Protein 5EIQ (pdb70)

Radius of gyration: 22.03 Å; Cα contacts (8 Å, |Δi|>4): 479; chains: 1; bounding box: 32×38×69 Å

Structure (mmCIF, N/CA/C/O backbone):
data_5EIQ
#
_entry.id   5EIQ
#
_cell.length_a   26.938
_cell.length_b   48.486
_cell.length_c   74.945
_cell.angle_alpha   90.000
_cell.angle_beta   91.820
_cell.angle_gamma   90.000
#
_symmetry.space_group_name_H-M   'P 1 21 1'
#
loop_
_entity.id
_entity.type
_entity.pdbx_description
1 polymer 'Osteoclast-associated immunoglobulin-like receptor'
2 water water
#
loop_
_atom_site.group_PDB
_atom_site.id
_atom_site.type_symbol
_atom_site.label_atom_id
_atom_site.label_alt_id
_atom_site.label_comp_id
_atom_site.label_asym_id
_atom_site.label_entity_id
_atom_site.label_seq_id
_atom_site.pdbx_PDB_ins_code
_atom_site.Cartn_x
_atom_site.Cartn_y
_atom_site.Cartn_z
_atom_site.occupancy
_atom_site.B_iso_or_equiv
_atom_site.auth_seq_id
_atom_site.auth_comp_id
_atom_site.auth_asym_id
_atom_site.auth_atom_id
_atom_site.pdbx_PDB_model_num
ATOM 1 N N . SER A 1 1 ? 25.328 9.577 16.115 1.00 40.05 3 SER A N 1
ATOM 2 C CA . SER A 1 1 ? 25.910 8.660 15.132 1.00 38.84 3 SER A CA 1
ATOM 3 C C . SER A 1 1 ? 25.027 8.515 13.874 1.00 37.54 3 SER A C 1
ATOM 4 O O . SER A 1 1 ? 23.839 8.204 13.975 1.00 35.42 3 SER A O 1
ATOM 7 N N . TYR A 1 2 ? 25.611 8.825 12.699 1.00 31.49 4 TYR A N 1
ATOM 8 C CA . TYR A 1 2 ? 24.938 8.814 11.403 1.00 28.07 4 TYR A CA 1
ATOM 9 C C . TYR A 1 2 ? 24.768 7.397 10.857 1.00 29.17 4 TYR A C 1
ATOM 10 O O . TYR A 1 2 ? 25.733 6.648 10.773 1.00 29.01 4 TYR A O 1
ATOM 19 N N . HIS A 1 3 ? 23.546 7.062 10.448 1.00 24.90 5 HIS A N 1
ATOM 20 C CA . HIS A 1 3 ? 23.174 5.746 9.921 1.00 23.17 5 HIS A CA 1
ATOM 21 C C . HIS A 1 3 ? 22.705 5.876 8.495 1.00 23.44 5 HIS A C 1
ATOM 22 O O . HIS A 1 3 ? 21.549 6.239 8.295 1.00 23.64 5 HIS A O 1
ATOM 29 N N . PRO A 1 4 ? 23.585 5.595 7.499 1.00 19.30 6 PRO A N 1
ATOM 30 C CA . PRO A 1 4 ? 23.214 5.839 6.093 1.00 19.32 6 PRO A CA 1
ATOM 31 C C . PRO A 1 4 ? 21.927 5.149 5.645 1.00 19.80 6 PRO A C 1
ATOM 32 O O . PRO A 1 4 ? 21.586 4.059 6.077 1.00 18.22 6 PRO A O 1
ATOM 36 N N . LYS A 1 5 ? 21.187 5.843 4.821 1.00 17.46 7 LYS A N 1
ATOM 37 C CA . LYS A 1 5 ? 19.883 5.395 4.354 1.00 15.12 7 LYS A CA 1
ATOM 38 C C . LYS A 1 5 ? 19.882 4.039 3.612 1.00 16.61 7 LYS A C 1
ATOM 39 O O . LYS A 1 5 ? 20.787 3.735 2.832 1.00 16.67 7 LYS A O 1
ATOM 45 N N . PRO A 1 6 ? 18.835 3.231 3.840 1.00 11.12 8 PRO A N 1
ATOM 46 C CA . PRO A 1 6 ? 18.672 2.015 3.021 1.00 10.35 8 PRO A CA 1
ATOM 47 C C . PRO A 1 6 ? 18.120 2.402 1.626 1.00 15.47 8 PRO A C 1
ATOM 48 O O . PRO A 1 6 ? 17.825 3.567 1.360 1.00 15.59 8 PRO A O 1
ATOM 52 N N . TRP A 1 7 ? 18.008 1.435 0.723 1.00 15.26 9 TRP A N 1
ATOM 53 C CA . TRP A 1 7 ? 17.403 1.620 -0.599 1.00 15.37 9 TRP A CA 1
ATOM 54 C C . TRP A 1 7 ? 16.120 0.785 -0.651 1.00 18.00 9 TRP A C 1
ATOM 55 O O . TRP A 1 7 ? 16.065 -0.334 -0.113 1.00 15.70 9 TRP A O 1
ATOM 66 N N . LEU A 1 8 ? 15.084 1.346 -1.272 1.00 15.28 10 LEU A N 1
ATOM 67 C CA . LEU A 1 8 ? 13.793 0.703 -1.408 1.00 15.16 10 LEU A CA 1
ATOM 68 C C . LEU A 1 8 ? 13.433 0.498 -2.878 1.00 15.35 10 LEU A C 1
ATOM 69 O O . LEU A 1 8 ? 13.468 1.428 -3.673 1.00 14.56 10 LEU A O 1
ATOM 74 N N . GLY A 1 9 ? 13.150 -0.739 -3.218 1.00 11.87 11 GLY A N 1
ATOM 75 C CA . GLY A 1 9 ? 12.757 -1.128 -4.569 1.00 12.64 11 GLY A CA 1
ATOM 76 C C . GLY A 1 9 ? 11.432 -1.857 -4.666 1.00 17.32 11 GLY A C 1
ATOM 77 O O . GLY A 1 9 ? 10.931 -2.385 -3.665 1.00 13.74 11 GLY A O 1
ATOM 78 N N . ALA A 1 10 ? 10.873 -1.895 -5.902 1.00 14.86 12 ALA A N 1
ATOM 79 C CA . ALA A 1 10 ? 9.604 -2.544 -6.228 1.00 13.63 12 ALA A CA 1
ATOM 80 C C . ALA A 1 10 ? 9.737 -3.578 -7.333 1.00 18.44 12 ALA A C 1
ATOM 81 O O . ALA A 1 10 ? 10.339 -3.313 -8.373 1.00 18.08 12 ALA A O 1
ATOM 83 N N . GLN A 1 11 ? 9.216 -4.767 -7.083 1.00 14.99 13 GLN A N 1
ATOM 84 C CA . GLN A 1 11 ? 9.135 -5.832 -8.091 1.00 16.31 13 GLN A CA 1
ATOM 85 C C . GLN A 1 11 ? 7.649 -6.154 -8.250 1.00 19.88 13 GLN A C 1
ATOM 86 O O . GLN A 1 11 ? 6.948 -6.242 -7.249 1.00 17.41 13 GLN A O 1
ATOM 92 N N . PRO A 1 12 ? 7.127 -6.286 -9.485 1.00 18.75 14 PRO A N 1
ATOM 93 C CA . PRO A 1 12 ? 7.852 -6.263 -10.771 1.00 19.20 14 PRO A CA 1
ATOM 94 C C . PRO A 1 12 ? 8.212 -4.865 -11.307 1.00 21.05 14 PRO A C 1
ATOM 95 O O . PRO A 1 12 ? 9.044 -4.780 -12.191 1.00 21.55 14 PRO A O 1
ATOM 99 N N . ALA A 1 13 ? 7.572 -3.793 -10.806 1.00 15.64 15 ALA A N 1
ATOM 100 C CA . ALA A 1 13 ? 7.777 -2.403 -11.255 1.00 14.62 15 ALA A CA 1
ATOM 101 C C . ALA A 1 13 ? 7.121 -1.475 -10.225 1.00 16.40 15 ALA A C 1
ATOM 102 O O . ALA A 1 13 ? 6.402 -1.972 -9.349 1.00 15.34 15 ALA A O 1
ATOM 104 N N . THR A 1 14 ? 7.366 -0.148 -10.339 1.00 14.24 16 THR A N 1
ATOM 105 C CA . THR A 1 14 ? 6.785 0.904 -9.469 1.00 15.66 16 THR A CA 1
ATOM 106 C C . THR A 1 14 ? 5.424 1.375 -9.995 1.00 20.58 16 THR A C 1
ATOM 107 O O . THR A 1 14 ? 4.772 2.192 -9.360 1.00 21.23 16 THR A O 1
ATOM 111 N N . VAL A 1 15 ? 5.052 0.928 -11.205 1.00 17.88 17 VAL A N 1
ATOM 112 C CA . VAL A 1 15 ? 3.796 1.243 -11.880 1.00 17.62 17 VAL A CA 1
ATOM 113 C C . VAL A 1 15 ? 3.197 -0.091 -12.281 1.00 20.28 17 VAL A C 1
ATOM 114 O O . VAL A 1 15 ? 3.803 -0.846 -13.056 1.00 18.72 17 VAL A O 1
ATOM 118 N N . VAL A 1 16 ? 2.051 -0.422 -11.682 1.00 16.32 18 VAL A N 1
ATOM 119 C CA . VAL A 1 16 ? 1.403 -1.716 -11.875 1.00 15.72 18 VAL A CA 1
ATOM 120 C C . VAL A 1 16 ? -0.123 -1.538 -11.931 1.00 21.76 18 VAL A C 1
ATOM 121 O O . VAL A 1 16 ? -0.660 -0.537 -11.455 1.00 20.51 18 VAL A O 1
ATOM 125 N N . THR A 1 17 ? -0.819 -2.532 -12.490 1.00 19.09 19 THR A N 1
ATOM 126 C CA . THR A 1 17 ? -2.279 -2.514 -12.515 1.00 18.83 19 THR A CA 1
ATOM 127 C C . THR A 1 17 ? -2.798 -3.095 -11.188 1.00 19.82 19 THR A C 1
ATOM 128 O O . THR A 1 17 ? -2.082 -3.879 -10.530 1.00 17.01 19 THR A O 1
ATOM 132 N N . PRO A 1 18 ? -4.050 -2.746 -10.780 1.00 17.79 20 PRO A N 1
ATOM 133 C CA . PRO A 1 18 ? -4.610 -3.368 -9.565 1.00 17.25 20 PRO A CA 1
ATOM 134 C C . PRO A 1 18 ? -4.669 -4.897 -9.680 1.00 21.59 20 PRO A C 1
ATOM 135 O O . PRO A 1 18 ? -4.977 -5.413 -10.749 1.00 21.62 20 PRO A O 1
ATOM 139 N N . GLY A 1 19 ? -4.338 -5.603 -8.600 1.00 18.11 21 GLY A N 1
ATOM 140 C CA . GLY A 1 19 ? -4.405 -7.062 -8.586 1.00 18.67 21 GLY A CA 1
ATOM 141 C C . GLY A 1 19 ? -3.083 -7.790 -8.687 1.00 22.23 21 GLY A C 1
ATOM 142 O O . GLY A 1 19 ? -3.019 -8.984 -8.421 1.00 22.52 21 GLY A O 1
ATOM 143 N N . VAL A 1 20 ? -2.017 -7.068 -9.035 1.00 17.05 22 VAL A N 1
ATOM 144 C CA . VAL A 1 20 ? -0.656 -7.569 -9.163 1.00 17.77 22 VAL A CA 1
ATOM 145 C C . VAL A 1 20 ? -0.037 -7.738 -7.747 1.00 19.19 22 VAL A C 1
ATOM 146 O O . VAL A 1 20 ? -0.225 -6.884 -6.885 1.00 17.85 22 VAL A O 1
ATOM 150 N N . ASN A 1 21 ? 0.716 -8.821 -7.526 1.00 15.40 23 ASN A N 1
ATOM 151 C CA . ASN A 1 21 ? 1.480 -8.969 -6.281 1.00 14.86 23 ASN A CA 1
ATOM 152 C C . ASN A 1 21 ? 2.761 -8.140 -6.399 1.00 17.56 23 ASN A C 1
ATOM 153 O O . ASN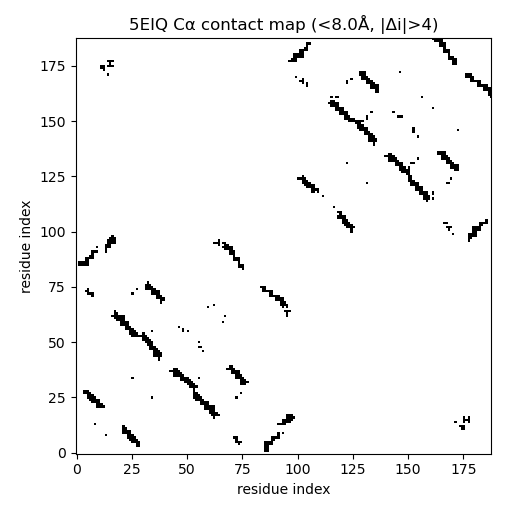 A 1 21 ? 3.514 -8.289 -7.362 1.00 17.79 23 ASN A O 1
ATOM 158 N N . VAL A 1 22 ? 2.962 -7.213 -5.459 1.00 14.66 24 VAL A N 1
ATOM 159 C CA . VAL A 1 22 ? 4.145 -6.373 -5.422 1.00 14.24 24 VAL A CA 1
ATOM 160 C C . VAL A 1 22 ? 5.065 -6.764 -4.277 1.00 18.91 24 VAL A C 1
ATOM 161 O O . VAL A 1 22 ? 4.626 -6.909 -3.149 1.00 20.28 24 VAL A O 1
ATOM 165 N N . THR A 1 23 ? 6.343 -6.917 -4.554 1.00 15.14 25 THR A N 1
ATOM 166 C CA . THR A 1 23 ? 7.303 -7.115 -3.472 1.00 14.85 25 THR A CA 1
ATOM 167 C C . THR A 1 23 ? 8.095 -5.847 -3.309 1.00 19.69 25 THR A C 1
ATOM 168 O O . THR A 1 23 ? 8.686 -5.373 -4.269 1.00 20.83 25 THR A O 1
ATOM 172 N N . LEU A 1 24 ? 8.091 -5.286 -2.098 1.00 15.46 26 LEU A N 1
ATOM 173 C CA . LEU A 1 24 ? 8.917 -4.139 -1.778 1.00 15.81 26 LEU A CA 1
ATOM 174 C C . LEU A 1 24 ? 10.162 -4.653 -1.054 1.00 18.64 26 LEU A C 1
ATOM 175 O O . LEU A 1 24 ? 10.057 -5.433 -0.097 1.00 16.52 26 LEU A O 1
ATOM 180 N N . ARG A 1 25 ? 11.335 -4.323 -1.596 1.00 14.50 27 ARG A N 1
ATOM 181 C CA . ARG A 1 25 ? 12.598 -4.739 -1.011 1.00 14.94 27 ARG A CA 1
ATOM 182 C C . ARG A 1 25 ? 13.313 -3.558 -0.404 1.00 18.38 27 ARG A C 1
ATOM 183 O O . ARG A 1 25 ? 13.571 -2.571 -1.101 1.00 18.40 27 ARG A O 1
ATOM 191 N N . CYS A 1 26 ? 13.652 -3.671 0.889 1.00 15.20 28 CYS A N 1
ATOM 192 C CA . CYS A 1 26 ? 14.438 -2.673 1.598 1.00 14.68 28 CYS A CA 1
ATOM 193 C C . CYS A 1 26 ? 15.834 -3.222 1.970 1.00 18.44 28 CYS A C 1
ATOM 194 O O . CYS A 1 26 ? 15.983 -4.159 2.764 1.00 17.20 28 CYS A O 1
ATOM 197 N N . ARG A 1 27 ? 16.841 -2.662 1.321 1.00 13.24 29 ARG A N 1
ATOM 198 C CA . ARG A 1 27 ? 18.219 -3.007 1.529 1.00 12.87 29 ARG A CA 1
ATOM 199 C C . ARG A 1 27 ? 18.969 -1.907 2.277 1.00 14.62 29 ARG A C 1
ATOM 200 O O . ARG A 1 27 ? 19.201 -0.823 1.732 1.00 10.69 29 ARG A O 1
ATOM 208 N N . ALA A 1 28 ? 19.401 -2.229 3.504 1.00 12.07 30 ALA A N 1
ATOM 209 C CA . ALA A 1 28 ? 20.257 -1.361 4.330 1.00 12.13 30 ALA A CA 1
ATOM 210 C C . ALA A 1 28 ? 21.743 -1.560 3.930 1.00 16.52 30 ALA A C 1
ATOM 211 O O . ALA A 1 28 ? 22.086 -2.642 3.419 1.00 15.33 30 ALA A O 1
ATOM 213 N N . PRO A 1 29 ? 22.625 -0.541 4.172 1.00 14.78 31 PRO A N 1
ATOM 214 C CA . PRO A 1 29 ? 24.057 -0.693 3.828 1.00 15.57 31 PRO A CA 1
ATOM 215 C C . PRO A 1 29 ? 24.836 -1.487 4.885 1.00 18.10 31 PRO A C 1
ATOM 216 O O . PRO A 1 29 ? 26.005 -1.760 4.687 1.00 17.02 31 PRO A O 1
ATOM 220 N N . GLN A 1 30 ? 24.176 -1.876 5.996 1.00 14.56 32 GLN A N 1
ATOM 221 C CA . GLN A 1 30 ? 24.767 -2.699 7.066 1.00 14.54 32 GLN A CA 1
ATOM 222 C C . GLN A 1 30 ? 23.629 -3.528 7.671 1.00 17.87 32 GLN A C 1
ATOM 223 O O . GLN A 1 30 ? 22.484 -3.086 7.571 1.00 16.82 32 GLN A O 1
ATOM 229 N N . PRO A 1 31 ? 23.880 -4.720 8.283 1.00 17.23 33 PRO A N 1
ATOM 230 C CA . PRO A 1 31 ? 22.752 -5.509 8.824 1.00 16.35 33 PRO A CA 1
ATOM 231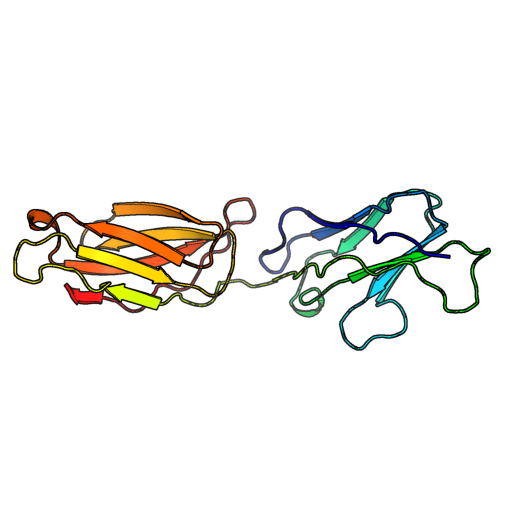 C C . PRO A 1 31 ? 22.017 -4.771 9.949 1.00 19.17 33 PRO A C 1
ATOM 232 O O . PRO A 1 31 ? 22.636 -4.011 10.685 1.00 18.46 33 PRO A O 1
ATOM 236 N N . ALA A 1 32 ? 20.720 -5.009 10.075 1.00 16.27 34 ALA A N 1
ATOM 237 C CA . ALA A 1 32 ? 19.887 -4.378 11.104 1.00 17.89 34 ALA A CA 1
ATOM 238 C C . ALA A 1 32 ? 18.840 -5.353 11.646 1.00 21.41 34 ALA A C 1
ATOM 239 O O . ALA A 1 32 ? 18.548 -6.378 11.031 1.00 21.14 34 ALA A O 1
ATOM 241 N N . TRP A 1 33 ? 18.244 -4.997 12.784 1.00 18.35 35 TRP A N 1
ATOM 242 C CA . TRP A 1 33 ? 17.207 -5.783 13.427 1.00 17.84 35 TRP A CA 1
ATOM 243 C C . TRP A 1 33 ? 15.799 -5.592 12.793 1.00 20.39 35 TRP A C 1
ATOM 244 O O . TRP A 1 33 ? 15.157 -6.561 12.382 1.00 18.19 35 TRP A O 1
ATOM 255 N N . ARG A 1 34 ? 15.312 -4.350 12.791 1.00 17.94 36 ARG A N 1
ATOM 256 C CA . ARG A 1 34 ? 13.988 -3.992 12.350 1.00 17.82 36 ARG A CA 1
ATOM 257 C C . ARG A 1 34 ? 13.998 -3.052 11.150 1.00 19.53 36 ARG A C 1
ATOM 258 O O . ARG A 1 34 ? 14.729 -2.078 11.132 1.00 17.89 36 ARG A O 1
ATOM 266 N N . PHE A 1 35 ? 13.145 -3.340 10.171 1.00 17.08 37 PHE A N 1
ATOM 267 C CA . PHE A 1 35 ? 12.927 -2.468 9.018 1.00 15.68 37 PHE A CA 1
ATOM 268 C C . PHE A 1 35 ? 11.465 -2.032 9.053 1.00 19.62 37 PHE A C 1
ATOM 269 O O . PHE A 1 35 ? 10.593 -2.823 9.400 1.00 18.97 37 PHE A O 1
ATOM 277 N N . GLY A 1 36 ? 11.222 -0.776 8.720 1.00 16.23 38 GLY A N 1
ATOM 278 C CA . GLY A 1 36 ? 9.880 -0.205 8.731 1.00 16.45 38 GLY A CA 1
ATOM 279 C C . GLY A 1 36 ? 9.548 0.562 7.469 1.00 17.06 38 GLY A C 1
ATOM 280 O O . GLY A 1 36 ? 10.395 1.294 6.940 1.00 15.50 38 GLY A O 1
ATOM 281 N N . LEU A 1 37 ? 8.336 0.353 6.949 1.00 14.79 39 LEU A N 1
ATOM 282 C CA . LEU A 1 37 ? 7.844 1.113 5.771 1.00 14.98 39 LEU A CA 1
ATOM 283 C C . LEU A 1 37 ? 7.011 2.214 6.301 1.00 17.76 39 LEU A C 1
ATOM 284 O O . LEU A 1 37 ? 6.257 1.977 7.234 1.00 19.26 39 LEU A O 1
ATOM 289 N N . PHE A 1 38 ? 7.195 3.439 5.786 1.00 14.05 40 PHE A N 1
ATOM 290 C CA . PHE A 1 38 ? 6.474 4.610 6.284 1.00 13.81 40 PHE A CA 1
ATOM 291 C C . PHE A 1 38 ? 5.811 5.354 5.119 1.00 18.24 40 PHE A C 1
ATOM 292 O O . PHE A 1 38 ? 6.433 5.535 4.072 1.00 17.08 40 PHE A O 1
ATOM 300 N N . LYS A 1 39 ? 4.546 5.785 5.300 1.00 16.46 41 LYS A N 1
ATOM 301 C CA . LYS A 1 39 ? 3.829 6.602 4.309 1.00 15.44 41 LYS A CA 1
ATOM 302 C C . LYS A 1 39 ? 3.967 8.078 4.787 1.00 18.98 41 LYS A C 1
ATOM 303 O O . LYS A 1 39 ? 4.350 8.289 5.943 1.00 18.66 41 LYS A O 1
ATOM 309 N N . PRO A 1 40 ? 3.708 9.104 3.944 1.00 16.80 42 PRO A N 1
ATOM 310 C CA . PRO A 1 40 ? 3.843 10.491 4.414 1.00 17.52 42 PRO A CA 1
ATOM 311 C C . PRO A 1 40 ? 2.925 10.827 5.595 1.00 19.61 42 PRO A C 1
ATOM 312 O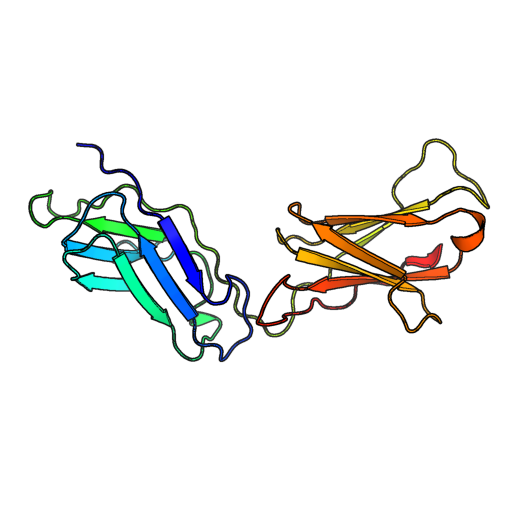 O . PRO A 1 40 ? 1.795 10.339 5.658 1.00 18.70 42 PRO A O 1
ATOM 316 N N . GLY A 1 41 ? 3.456 11.596 6.545 1.00 15.76 43 GLY A N 1
ATOM 317 C CA . GLY A 1 41 ? 2.764 12.039 7.751 1.00 16.19 43 GLY A CA 1
ATOM 318 C C . GLY A 1 41 ? 2.544 10.977 8.808 1.00 22.67 43 GLY A C 1
ATOM 319 O O . GLY A 1 41 ? 1.804 11.208 9.768 1.00 23.51 43 GLY A O 1
ATOM 320 N N . GLU A 1 42 ? 3.152 9.800 8.641 1.00 21.33 44 GLU A N 1
ATOM 321 C CA . GLU A 1 42 ? 2.990 8.673 9.557 1.00 23.32 44 GLU A CA 1
ATOM 322 C C . GLU A 1 42 ? 4.269 8.476 10.391 1.00 28.29 44 GLU A C 1
ATOM 323 O O . GLU A 1 42 ? 5.315 8.133 9.839 1.00 27.91 44 GLU A O 1
ATOM 329 N N . ILE A 1 43 ? 4.176 8.695 11.720 1.00 26.12 45 ILE A N 1
ATOM 330 C CA . ILE A 1 43 ? 5.287 8.544 12.682 1.00 26.61 45 ILE A CA 1
ATOM 331 C C . ILE A 1 43 ? 5.613 7.054 12.940 1.00 26.96 45 ILE A C 1
ATOM 332 O O . ILE A 1 43 ? 6.782 6.665 12.947 1.00 25.79 45 ILE A O 1
ATOM 337 N N . ALA A 1 44 ? 4.600 6.233 13.200 1.00 22.55 46 ALA A N 1
ATOM 338 C CA . ALA A 1 44 ? 4.870 4.807 13.403 1.00 20.84 46 ALA A CA 1
ATOM 339 C C . ALA A 1 44 ? 4.919 4.125 12.018 1.00 23.54 46 ALA A C 1
ATOM 340 O O . ALA A 1 44 ? 4.229 4.604 11.112 1.00 23.27 46 ALA A O 1
ATOM 342 N N . PRO A 1 45 ? 5.689 3.019 11.818 1.00 20.05 47 PRO A N 1
ATOM 343 C CA . PRO A 1 45 ? 5.675 2.364 10.497 1.00 18.69 47 PRO A CA 1
ATOM 344 C C . PRO A 1 45 ? 4.329 1.729 10.122 1.00 19.86 47 PRO A C 1
ATOM 345 O O . PRO A 1 45 ? 3.624 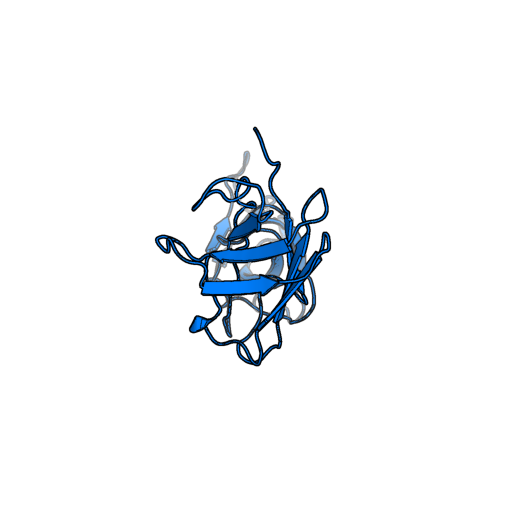1.201 10.976 1.00 19.99 47 PRO A O 1
ATOM 349 N N . LEU A 1 46 ? 3.970 1.805 8.842 1.00 15.42 48 LEU A N 1
ATOM 350 C CA . LEU A 1 46 ? 2.765 1.169 8.316 1.00 16.29 48 LEU A CA 1
ATOM 351 C C . LEU A 1 46 ? 2.924 -0.367 8.435 1.00 19.84 48 LEU A C 1
ATOM 352 O O . LEU A 1 46 ? 2.016 -1.064 8.900 1.00 19.78 48 LEU A O 1
ATOM 357 N N . LEU A 1 47 ? 4.098 -0.866 8.034 1.00 15.96 49 LEU A N 1
ATOM 358 C CA . LEU A 1 47 ? 4.481 -2.272 8.104 1.00 16.28 49 LEU A CA 1
ATOM 359 C C . LEU 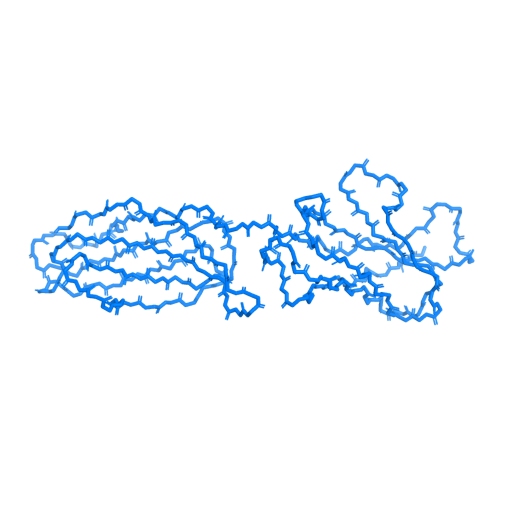A 1 47 ? 5.922 -2.339 8.612 1.00 22.52 49 LEU A C 1
ATOM 360 O O . LEU A 1 47 ? 6.730 -1.434 8.358 1.00 23.05 49 LEU A O 1
ATOM 365 N N . PHE A 1 48 ? 6.250 -3.411 9.323 1.00 18.18 50 PHE A N 1
ATOM 366 C CA . PHE A 1 48 ? 7.594 -3.615 9.818 1.00 18.05 50 PHE A CA 1
ATOM 367 C C . PHE A 1 48 ? 7.993 -5.095 9.797 1.00 24.08 50 PHE A C 1
ATOM 368 O O . PHE A 1 48 ? 7.129 -5.971 9.798 1.00 24.96 50 PHE A O 1
ATOM 376 N N . ARG A 1 49 ? 9.308 -5.354 9.760 1.00 20.00 51 ARG A N 1
ATOM 377 C CA . ARG A 1 49 ? 9.884 -6.692 9.772 1.00 19.77 51 ARG A CA 1
ATOM 378 C C . ARG A 1 49 ? 11.150 -6.759 10.627 1.00 22.13 51 ARG A C 1
ATOM 379 O O . ARG A 1 49 ? 12.049 -5.934 10.479 1.00 20.83 51 ARG A O 1
ATOM 387 N N . ASP A 1 50 ? 11.218 -7.784 11.481 1.00 18.04 52 ASP A N 1
ATOM 388 C CA . ASP A 1 50 ? 12.349 -8.101 12.356 1.00 17.19 52 ASP A CA 1
ATOM 389 C C . ASP A 1 50 ? 13.110 -9.205 11.639 1.00 20.05 52 ASP A C 1
ATOM 390 O O . ASP A 1 50 ? 12.640 -10.344 11.582 1.00 19.13 52 ASP A O 1
ATOM 395 N N . VAL A 1 51 ? 14.224 -8.829 10.969 1.00 16.29 53 VAL A N 1
ATOM 396 C CA . VAL A 1 51 ? 14.938 -9.767 10.081 1.00 17.18 53 VAL A CA 1
ATOM 397 C C . VAL A 1 51 ? 16.399 -10.120 10.439 1.00 22.32 53 VAL A C 1
ATOM 398 O O . VAL A 1 51 ? 16.863 -11.153 9.950 1.00 24.10 53 VAL A O 1
ATOM 402 N N . SER A 1 52 ? 17.142 -9.276 11.207 1.00 18.32 54 SER A N 1
ATOM 403 C CA . SER A 1 52 ? 18.575 -9.517 11.514 1.00 19.20 54 SER A CA 1
ATOM 404 C C . SER A 1 52 ? 19.378 -9.760 10.213 1.00 21.55 54 SER A C 1
ATOM 405 O O . SER A 1 52 ? 20.044 -10.776 10.028 1.00 22.69 54 SER A O 1
ATOM 408 N N . SER A 1 53 ? 19.251 -8.825 9.280 1.00 15.68 55 SER A N 1
ATOM 409 C CA . SER A 1 53 ? 19.799 -8.954 7.923 1.00 14.74 55 SER A CA 1
ATOM 410 C C . SER A 1 53 ? 19.952 -7.546 7.333 1.00 16.22 55 SER A C 1
ATOM 411 O O . SER A 1 53 ? 19.554 -6.577 7.980 1.00 13.19 55 SER A O 1
ATOM 414 N N . GLU A 1 54 ? 20.486 -7.425 6.104 1.00 14.12 56 GLU A N 1
ATOM 415 C CA . GLU A 1 54 ? 20.538 -6.132 5.411 1.00 13.79 56 GLU A CA 1
ATOM 416 C C . GLU A 1 54 ? 19.240 -5.998 4.560 1.00 17.29 56 GLU A C 1
ATOM 417 O O . GLU A 1 54 ? 18.940 -4.925 4.002 1.00 13.14 56 GLU A O 1
ATOM 423 N N . LEU A 1 55 ? 18.521 -7.112 4.410 1.00 15.31 57 LEU A N 1
ATOM 424 C CA . LEU A 1 55 ? 17.351 -7.139 3.544 1.00 15.03 57 LEU A CA 1
ATOM 425 C C . LEU A 1 55 ? 16.055 -7.423 4.268 1.00 17.15 57 LEU A C 1
ATOM 426 O O . LEU A 1 55 ? 16.004 -8.324 5.104 1.00 17.23 57 LEU A O 1
ATOM 431 N N . ALA A 1 56 ? 15.006 -6.623 3.974 1.00 13.09 58 ALA A N 1
ATOM 432 C CA . ALA A 1 56 ? 13.645 -6.863 4.461 1.00 12.23 58 ALA A CA 1
ATOM 433 C C . ALA A 1 56 ? 12.711 -6.798 3.273 1.00 15.67 58 ALA A C 1
ATOM 434 O O . ALA A 1 56 ? 12.847 -5.915 2.403 1.00 16.13 58 ALA A O 1
ATOM 436 N N . GLU A 1 57 ? 11.823 -7.786 3.173 1.00 13.73 59 GLU A N 1
ATOM 437 C CA . GLU A 1 57 ? 10.886 -7.861 2.048 1.00 12.92 59 GLU A CA 1
ATOM 438 C C . GLU A 1 57 ? 9.463 -7.681 2.502 1.00 16.84 59 GLU A C 1
ATOM 439 O O . GLU A 1 57 ? 9.021 -8.350 3.411 1.00 15.25 59 GLU A O 1
ATOM 445 N N . PHE A 1 58 ? 8.730 -6.813 1.832 1.00 14.67 60 PHE A N 1
ATOM 446 C CA . PHE A 1 58 ? 7.342 -6.515 2.186 1.00 13.56 60 PHE A CA 1
ATOM 447 C C . PHE A 1 58 ? 6.470 -6.970 1.024 1.00 18.45 60 PHE A C 1
ATOM 448 O O . PHE A 1 58 ? 6.596 -6.459 -0.087 1.00 17.37 60 PHE A O 1
ATOM 456 N N . PHE A 1 59 ? 5.690 -8.034 1.242 1.00 17.89 61 PHE A N 1
ATOM 457 C CA . PHE A 1 59 ? 4.853 -8.597 0.184 1.00 18.98 61 PHE A CA 1
ATOM 458 C C . PHE A 1 59 ? 3.488 -7.940 0.200 1.00 19.81 61 PHE A C 1
ATOM 459 O O . PHE A 1 59 ? 2.761 -8.086 1.176 1.00 18.86 61 PHE A O 1
ATOM 467 N N . LEU A 1 60 ? 3.176 -7.148 -0.852 1.00 15.63 62 LEU A N 1
ATOM 468 C CA . LEU A 1 60 ? 1.914 -6.415 -1.037 1.00 15.05 62 LEU A CA 1
ATOM 469 C C . LEU A 1 60 ? 1.085 -7.197 -2.041 1.00 20.29 62 LEU A C 1
ATOM 470 O O . LEU A 1 60 ? 1.340 -7.133 -3.250 1.00 21.98 62 LEU A O 1
ATOM 475 N N . GLU A 1 61 ? 0.164 -8.024 -1.527 1.00 15.45 63 GLU A N 1
ATOM 476 C CA . GLU A 1 61 ? -0.654 -8.927 -2.327 1.00 15.76 63 GLU A CA 1
ATOM 477 C C . GLU A 1 61 ? -1.790 -8.217 -3.057 1.00 17.07 63 GLU A C 1
ATOM 478 O O . GLU A 1 61 ? -2.368 -7.277 -2.512 1.00 16.29 63 GLU A O 1
ATOM 484 N N . GLU A 1 62 ? -2.120 -8.675 -4.280 1.00 13.81 64 GLU A N 1
ATOM 485 C CA . GLU A 1 62 ? -3.280 -8.218 -5.087 1.00 13.82 64 GLU A CA 1
ATOM 486 C C . GLU A 1 62 ? -3.548 -6.729 -4.823 1.00 15.60 64 GLU A C 1
ATOM 487 O O . GLU A 1 62 ? -4.591 -6.370 -4.270 1.00 14.31 64 GLU A O 1
ATOM 493 N N . VAL A 1 63 ? -2.573 -5.876 -5.176 1.00 13.28 65 VAL A N 1
ATOM 494 C CA . VAL A 1 63 ? -2.559 -4.446 -4.842 1.00 12.80 65 VAL A CA 1
ATOM 495 C C . VAL A 1 63 ? -3.796 -3.696 -5.316 1.00 17.57 65 VAL A C 1
ATOM 496 O O . VAL A 1 63 ? -4.359 -4.000 -6.373 1.00 15.93 65 VAL A O 1
ATOM 500 N N . THR A 1 64 ? -4.211 -2.719 -4.485 1.00 13.37 66 THR A N 1
ATOM 501 C CA . THR A 1 64 ? -5.290 -1.784 -4.753 1.00 14.63 66 THR A CA 1
ATOM 502 C C . THR A 1 64 ? -4.683 -0.375 -4.615 1.00 18.63 66 THR A C 1
ATOM 503 O O . THR A 1 64 ? -3.577 -0.244 -4.067 1.00 18.56 66 THR A O 1
ATOM 507 N N . PRO A 1 65 ? -5.411 0.717 -4.934 1.00 16.55 67 PRO A N 1
ATOM 508 C CA . PRO A 1 65 ? -4.839 2.051 -4.667 1.00 15.89 67 PRO A CA 1
ATOM 509 C C . PRO A 1 65 ? -4.490 2.291 -3.180 1.00 20.43 67 PRO A C 1
ATOM 510 O O . PRO A 1 65 ? -3.674 3.166 -2.923 1.00 18.44 67 PRO A O 1
ATOM 514 N N . ALA A 1 66 ? -5.011 1.463 -2.206 1.00 19.58 68 ALA A N 1
ATOM 515 C CA . ALA A 1 66 ? -4.634 1.570 -0.770 1.00 19.32 68 ALA A CA 1
ATOM 516 C C . ALA A 1 66 ? -3.140 1.323 -0.566 1.00 24.02 68 ALA A C 1
ATOM 517 O O . ALA A 1 66 ? -2.556 1.890 0.361 1.00 25.66 68 ALA A O 1
ATOM 519 N N . GLN A 1 67 ? -2.534 0.479 -1.434 1.00 19.63 69 GLN A N 1
ATOM 520 C CA . GLN A 1 67 ? -1.109 0.117 -1.469 1.00 18.71 69 GLN A CA 1
ATOM 521 C C . GLN A 1 67 ? -0.277 1.108 -2.278 1.00 23.73 69 GLN A C 1
ATOM 522 O O . GLN A 1 67 ? 0.938 0.993 -2.297 1.00 24.57 69 GLN A O 1
ATOM 528 N N . GLY A 1 68 ? -0.923 2.021 -2.988 1.00 21.09 70 GLY A N 1
ATOM 529 C CA . GLY A 1 68 ? -0.213 3.035 -3.765 1.00 20.70 70 GLY A CA 1
ATOM 530 C C . GLY A 1 68 ? 0.262 4.198 -2.903 1.00 23.84 70 GLY A C 1
ATOM 531 O O . GLY A 1 68 ? -0.098 4.309 -1.726 1.00 23.91 70 GLY A O 1
ATOM 532 N N . GLY A 1 69 ? 1.039 5.088 -3.506 1.00 19.48 71 GLY A N 1
ATOM 533 C CA . GLY A 1 69 ? 1.527 6.280 -2.825 1.00 19.89 71 GLY A CA 1
ATOM 534 C C . GLY A 1 69 ? 3.011 6.276 -2.552 1.00 22.79 71 GLY A C 1
ATOM 535 O O . GLY A 1 69 ? 3.773 5.476 -3.121 1.00 21.45 71 GLY A O 1
ATOM 536 N N . SER A 1 70 ? 3.417 7.178 -1.664 1.00 19.19 72 SER A N 1
ATOM 537 C CA . SER A 1 70 ? 4.822 7.404 -1.324 1.00 18.95 72 SER A CA 1
ATOM 538 C C . SER A 1 70 ? 5.319 6.545 -0.181 1.00 21.08 72 SER A C 1
ATOM 539 O O . SER A 1 70 ? 4.773 6.559 0.915 1.00 21.38 72 SER A O 1
ATOM 542 N N . TYR A 1 71 ? 6.380 5.808 -0.436 1.00 16.39 73 TYR A N 1
ATOM 543 C CA . TYR A 1 71 ? 6.975 4.948 0.585 1.00 14.88 73 TYR A CA 1
ATOM 544 C C . TYR A 1 71 ? 8.382 5.354 0.882 1.00 17.54 73 TYR A C 1
ATOM 545 O O . TYR A 1 71 ? 9.139 5.695 -0.033 1.00 15.53 73 TYR A O 1
ATOM 554 N N . ARG A 1 72 ? 8.758 5.234 2.161 1.00 15.20 74 ARG A N 1
ATOM 555 C CA . ARG A 1 72 ? 10.131 5.413 2.632 1.00 13.94 74 ARG A CA 1
ATOM 556 C C . ARG A 1 72 ? 10.429 4.237 3.558 1.00 18.15 74 ARG A C 1
ATOM 557 O O . ARG A 1 72 ? 9.546 3.771 4.287 1.00 16.18 74 ARG A O 1
ATOM 565 N N . CYS A 1 73 ? 11.656 3.716 3.483 1.00 15.75 75 CYS A N 1
ATOM 566 C CA . CYS A 1 73 ? 12.055 2.666 4.396 1.00 16.92 75 CYS A CA 1
ATOM 567 C C . CYS A 1 73 ? 13.116 3.178 5.360 1.00 17.03 75 CYS A C 1
ATOM 568 O O . CYS A 1 73 ? 13.985 3.954 4.974 1.00 14.58 75 CYS A O 1
ATOM 571 N N . CYS A 1 74 ? 13.073 2.696 6.602 1.00 15.36 76 CYS A N 1
ATOM 572 C CA . CYS A 1 74 ? 14.079 2.978 7.627 1.00 17.31 76 CYS A CA 1
ATOM 573 C C . CYS A 1 74 ? 14.416 1.651 8.310 1.00 18.83 76 CYS A C 1
ATOM 574 O O . CYS A 1 74 ? 13.561 0.763 8.412 1.00 14.58 76 CYS A O 1
ATOM 577 N N . TYR A 1 75 ? 15.661 1.529 8.792 1.00 16.53 77 TYR A N 1
ATOM 578 C CA . TYR A 1 75 ? 16.075 0.361 9.570 1.00 16.31 77 TYR A CA 1
ATOM 579 C C . TYR A 1 75 ? 16.529 0.849 10.944 1.00 19.88 77 TYR A C 1
ATOM 580 O O . TYR A 1 75 ? 16.787 2.033 11.119 1.00 18.43 77 TYR A O 1
ATOM 589 N N . ARG A 1 76 ? 16.534 -0.049 11.936 1.00 19.25 78 ARG A N 1
ATOM 590 C CA . ARG A 1 76 ? 17.014 0.286 13.251 1.00 21.31 78 ARG A CA 1
ATOM 591 C C . ARG A 1 76 ? 17.651 -0.910 13.940 1.00 24.06 78 ARG A C 1
ATOM 592 O O . ARG A 1 76 ? 17.391 -2.078 13.601 1.00 18.72 78 ARG A O 1
ATOM 600 N N . ARG A 1 77 ? 18.568 -0.582 14.860 1.00 23.78 79 ARG A N 1
ATOM 601 C CA . ARG A 1 77 ? 19.248 -1.561 15.695 1.00 25.64 79 ARG A CA 1
ATOM 602 C C . ARG A 1 77 ? 18.707 -1.367 17.119 1.00 30.38 79 ARG A C 1
ATOM 603 O O . ARG A 1 77 ? 18.375 -0.229 17.472 1.00 27.88 79 ARG A O 1
ATOM 611 N N . PRO A 1 78 ? 18.500 -2.445 17.922 1.00 29.51 80 PRO A N 1
ATOM 612 C CA . PRO A 1 78 ? 17.905 -2.246 19.255 1.00 33.27 80 PRO A CA 1
ATOM 613 C C . PRO A 1 78 ? 18.769 -1.451 20.250 1.00 42.22 80 PRO A C 1
ATOM 614 O O . PRO A 1 78 ? 18.204 -0.869 21.184 1.00 44.16 80 PRO A O 1
ATOM 618 N N . ASP A 1 79 ? 20.114 -1.398 20.043 1.00 40.10 81 ASP A N 1
ATOM 619 C CA . ASP A 1 79 ? 21.043 -0.634 20.897 1.00 42.92 81 ASP A CA 1
ATOM 620 C C . ASP A 1 79 ? 20.904 0.903 20.736 1.00 45.30 81 ASP A C 1
ATOM 621 O O . ASP A 1 79 ? 21.282 1.637 21.655 1.00 45.71 81 ASP A O 1
ATOM 626 N N . TRP A 1 80 ? 20.347 1.394 19.592 1.00 39.03 82 TRP A N 1
ATOM 627 C CA . TRP A 1 80 ? 20.156 2.844 19.374 1.00 38.53 82 TRP A CA 1
ATOM 628 C C . TRP A 1 80 ? 19.064 3.384 20.347 1.00 47.81 82 TRP A C 1
ATOM 629 O O . TRP A 1 80 ? 18.408 2.588 21.027 1.00 50.01 82 TRP A O 1
ATOM 640 N N . GLY A 1 81 ? 18.881 4.706 20.397 1.00 46.31 83 GLY A N 1
ATOM 641 C CA . GLY A 1 81 ? 17.897 5.364 21.264 1.00 48.96 83 GLY A CA 1
ATOM 642 C C . GLY A 1 81 ? 16.445 4.935 21.094 1.00 53.28 83 GLY A C 1
ATOM 643 O O . GLY A 1 81 ? 16.139 4.188 20.160 1.00 50.63 83 GLY A O 1
ATOM 644 N N . PRO A 1 82 ? 15.505 5.415 21.958 1.00 52.73 84 PRO A N 1
ATOM 645 C CA . PRO A 1 82 ? 14.094 4.967 21.862 1.00 52.79 84 PRO A CA 1
ATOM 646 C C . PRO A 1 82 ? 13.417 5.089 20.481 1.00 54.34 84 PRO A C 1
ATOM 647 O O . PRO A 1 82 ? 13.001 4.063 19.932 1.00 54.35 84 PRO A O 1
ATOM 651 N N . GLY A 1 83 ? 13.306 6.296 19.930 1.00 48.46 85 GLY A N 1
ATOM 652 C CA . GLY A 1 83 ? 12.675 6.477 18.619 1.00 44.59 85 GLY A CA 1
ATOM 653 C C . GLY A 1 83 ? 13.657 6.719 17.489 1.00 41.97 85 GLY A C 1
ATOM 654 O O . GLY A 1 83 ? 13.303 7.357 16.490 1.00 38.94 85 GLY A O 1
ATOM 655 N N . VAL A 1 84 ? 14.903 6.202 17.633 1.00 35.63 86 VAL A N 1
ATOM 656 C CA . VAL A 1 84 ? 15.953 6.407 16.636 1.00 32.20 86 VAL A CA 1
ATOM 657 C C . VAL A 1 84 ? 15.869 5.382 15.474 1.00 32.31 86 VAL A C 1
ATOM 658 O O . VAL A 1 84 ? 15.930 4.159 15.670 1.00 31.53 86 VAL A O 1
ATOM 662 N N . TRP A 1 85 ? 15.717 5.925 14.265 1.00 26.23 87 TRP A N 1
ATOM 663 C CA . TRP A 1 85 ? 15.699 5.198 13.011 1.00 24.11 87 TRP A CA 1
ATOM 664 C C . TRP A 1 85 ? 16.886 5.700 12.197 1.00 25.03 87 TRP A C 1
ATOM 665 O O . TRP A 1 85 ? 17.466 6.741 12.503 1.00 24.35 87 TRP A O 1
ATOM 676 N N . SER A 1 86 ? 17.221 4.974 11.143 1.00 19.41 88 SER A N 1
ATOM 677 C CA . SER A 1 86 ? 18.288 5.354 10.241 1.00 17.59 88 SER A CA 1
ATOM 678 C C . SER A 1 86 ? 17.768 6.537 9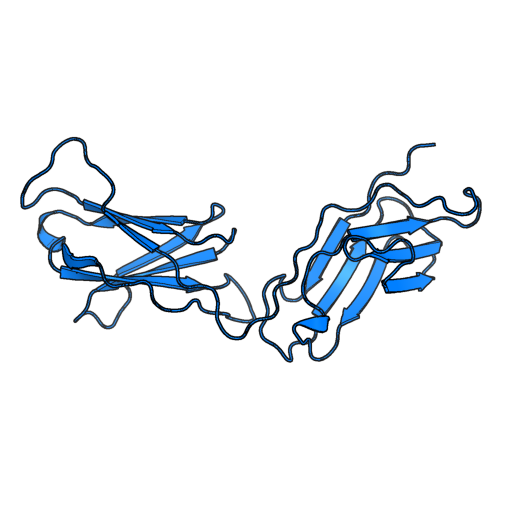.403 1.00 20.96 88 SER A C 1
ATOM 679 O O . SER A 1 86 ? 16.584 6.910 9.500 1.00 19.85 88 SER A O 1
ATOM 682 N N . GLN A 1 87 ? 18.637 7.093 8.549 1.00 15.35 89 GLN A N 1
ATOM 683 C CA . GLN A 1 87 ? 18.214 8.071 7.579 1.00 15.26 89 GLN A CA 1
ATOM 684 C C . GLN A 1 87 ? 17.156 7.382 6.697 1.00 21.23 89 GLN A C 1
ATOM 685 O O . GLN A 1 87 ? 17.301 6.193 6.405 1.00 22.22 89 GLN A O 1
ATOM 691 N N . PRO A 1 88 ? 16.057 8.055 6.301 1.00 18.97 90 PRO A N 1
ATOM 692 C CA . PRO A 1 88 ? 15.061 7.355 5.472 1.00 17.04 90 PRO A CA 1
ATOM 693 C C . PRO A 1 88 ? 15.544 7.151 4.043 1.00 17.27 90 PRO A C 1
ATOM 694 O O . PRO A 1 88 ? 16.233 8.009 3.502 1.00 15.84 90 PRO A O 1
ATOM 698 N N . SER A 1 89 ? 15.106 6.065 3.402 1.00 14.69 91 SER A N 1
ATOM 699 C CA . SER A 1 89 ? 15.393 5.828 1.993 1.00 14.82 91 SER A CA 1
ATOM 700 C C . SER A 1 89 ? 14.749 6.972 1.144 1.00 18.51 91 SER A C 1
ATOM 701 O O . SER A 1 89 ? 13.874 7.726 1.617 1.00 15.16 91 SER A O 1
ATOM 704 N N . ASP A 1 90 ? 15.194 7.093 -0.101 1.00 18.27 92 ASP A N 1
ATOM 705 C CA . ASP A 1 90 ? 14.558 7.993 -1.048 1.00 18.63 92 ASP A CA 1
ATOM 706 C C . ASP A 1 90 ? 13.124 7.422 -1.251 1.00 21.26 92 ASP A C 1
ATOM 707 O O . ASP A 1 90 ? 12.882 6.237 -1.003 1.00 19.40 92 ASP A O 1
ATOM 712 N N . VAL A 1 91 ? 12.181 8.281 -1.597 1.00 18.73 93 VAL A N 1
ATOM 713 C CA . VAL A 1 91 ? 10.789 7.899 -1.810 1.00 18.48 93 VAL A CA 1
ATOM 714 C C . VAL A 1 91 ? 10.674 6.886 -2.950 1.00 20.36 93 VAL A C 1
ATOM 715 O O . VAL A 1 91 ? 11.301 7.057 -3.989 1.00 17.48 93 VAL A O 1
ATOM 719 N N . LEU A 1 92 ? 9.908 5.814 -2.715 1.00 17.81 94 LEU A N 1
ATOM 720 C CA . LEU A 1 92 ? 9.516 4.875 -3.753 1.00 16.64 94 LEU A CA 1
ATOM 721 C C . LEU A 1 92 ? 8.034 5.229 -4.008 1.00 18.29 94 LEU A C 1
ATOM 722 O O . LEU A 1 92 ? 7.210 5.037 -3.124 1.00 16.12 94 LEU A O 1
ATOM 727 N N . GLU A 1 93 ? 7.700 5.730 -5.214 1.00 16.59 95 GLU A N 1
ATOM 728 C CA . GLU A 1 93 ? 6.329 6.084 -5.561 1.00 16.10 95 GLU A CA 1
ATOM 729 C C . GLU A 1 93 ? 5.675 4.886 -6.249 1.00 20.30 95 GLU A C 1
ATOM 730 O O . GLU A 1 93 ? 6.018 4.577 -7.384 1.00 21.75 95 GLU A O 1
ATOM 736 N N . LEU A 1 94 ? 4.778 4.176 -5.555 1.00 15.38 96 LEU A N 1
ATOM 737 C CA . LEU A 1 94 ? 4.116 3.035 -6.163 1.00 15.25 96 LEU A CA 1
ATOM 738 C C . LEU A 1 94 ? 2.788 3.514 -6.776 1.00 19.86 96 LEU A C 1
ATOM 739 O O . LEU A 1 94 ? 1.972 4.130 -6.092 1.00 18.97 96 LEU A O 1
ATOM 744 N N . LEU A 1 95 ? 2.593 3.262 -8.067 1.00 17.79 97 LEU A N 1
ATOM 745 C CA . LEU A 1 95 ? 1.376 3.696 -8.755 1.00 18.76 97 LEU A CA 1
ATOM 746 C C . LEU A 1 95 ? 0.578 2.495 -9.169 1.00 21.59 97 LEU A C 1
ATOM 747 O O . LEU A 1 95 ? 1.085 1.616 -9.888 1.00 20.71 97 LEU A O 1
ATOM 752 N N . VAL A 1 96 ? -0.651 2.411 -8.640 1.00 19.45 98 VAL A N 1
ATOM 753 C CA . VAL A 1 96 ? -1.576 1.298 -8.886 1.00 19.44 98 VAL A CA 1
ATOM 754 C C . VAL A 1 96 ? -2.760 1.879 -9.672 1.00 24.38 98 VAL A C 1
ATOM 755 O O . VAL A 1 96 ? -3.591 2.608 -9.115 1.00 25.42 98 VAL A O 1
ATOM 759 N N . THR A 1 97 ? -2.809 1.581 -10.979 1.00 19.11 99 THR A N 1
ATOM 760 C CA . THR A 1 97 ? -3.823 2.133 -11.875 1.00 19.06 99 THR A CA 1
ATOM 761 C C . THR A 1 97 ? -4.093 1.214 -13.048 1.00 22.57 99 THR A C 1
ATOM 762 O O . THR A 1 97 ? -3.204 0.467 -13.444 1.00 21.79 99 THR A O 1
ATOM 766 N N . GLU A 1 98 ? -5.301 1.288 -13.630 1.00 23.00 100 GLU A N 1
ATOM 767 C CA . GLU A 1 98 ? -5.643 0.485 -14.811 1.00 24.84 100 GLU A CA 1
ATOM 768 C C . GLU A 1 98 ? -5.137 1.190 -16.062 1.00 32.95 100 GLU A C 1
ATOM 769 O O . GLU A 1 98 ? -4.807 0.534 -17.051 1.00 34.82 100 GLU A O 1
ATOM 775 N N . GLU A 1 99 ? -5.080 2.532 -16.022 1.00 29.40 101 GLU A N 1
ATOM 776 C CA . GLU A 1 99 ? -4.688 3.349 -17.164 1.00 31.40 101 GLU A CA 1
ATOM 777 C C . GLU A 1 99 ? -3.981 4.598 -16.684 1.00 37.44 101 GLU A C 1
ATOM 778 O O . GLU A 1 99 ? -4.417 5.216 -15.721 1.00 33.07 101 GLU A O 1
ATOM 784 N N . LEU A 1 100 ? -2.900 4.981 -17.384 1.00 21.61 102 LEU A N 1
ATOM 785 C CA . LEU A 1 100 ? -2.071 6.143 -17.044 1.00 22.14 102 LEU A CA 1
ATOM 786 C C . LEU A 1 100 ? -2.650 7.485 -17.539 1.00 25.95 102 LEU A C 1
ATOM 787 O O . LEU A 1 100 ? -3.421 7.480 -18.518 1.00 25.12 102 LEU A O 1
ATOM 792 N N . PRO A 1 101 ? -2.356 8.638 -16.852 1.00 22.57 103 PRO A N 1
ATOM 793 C CA . PRO A 1 101 ? -2.932 9.918 -17.304 1.00 24.10 103 PRO A CA 1
ATOM 794 C C . PRO A 1 101 ? -2.526 10.238 -18.734 1.00 29.63 103 PRO A C 1
ATOM 795 O O . PRO A 1 101 ? -1.392 9.981 -19.123 1.00 28.62 103 PRO A O 1
ATOM 799 N 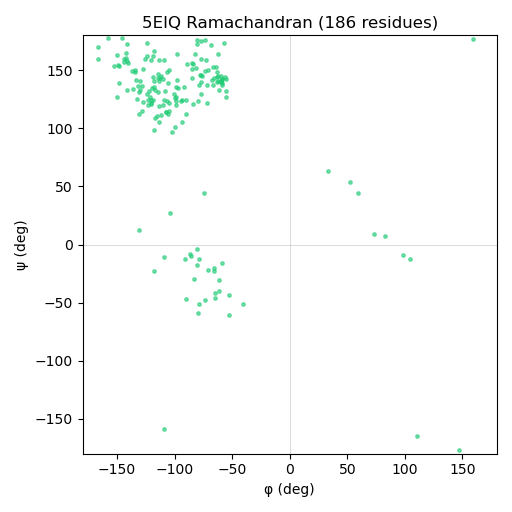N . ARG A 1 102 ? -3.481 10.708 -19.532 1.00 28.68 104 ARG A N 1
ATOM 800 C CA . ARG A 1 102 ? -3.290 11.059 -20.933 1.00 28.55 104 ARG A CA 1
ATOM 801 C C . ARG A 1 102 ? -2.145 12.082 -21.080 1.00 29.36 104 ARG A C 1
ATOM 802 O O . ARG A 1 102 ? -2.117 13.058 -20.319 1.00 29.46 104 ARG A O 1
ATOM 810 N N . PRO A 1 103 ? -1.183 11.873 -22.015 1.00 24.15 105 PRO A N 1
ATOM 811 C CA . PRO A 1 103 ? -0.143 12.897 -22.219 1.00 24.07 105 PRO A CA 1
ATOM 812 C C . PRO A 1 103 ? -0.674 14.036 -23.104 1.00 29.49 105 PRO A C 1
ATOM 813 O O . PRO A 1 103 ? -1.781 13.949 -23.637 1.00 27.78 105 PRO A O 1
ATOM 817 N N . SER A 1 104 ? 0.141 15.082 -23.298 1.00 28.68 106 SER A N 1
ATOM 818 C CA . SER A 1 104 ? -0.195 16.184 -24.189 1.00 30.32 106 SER A CA 1
ATOM 819 C C . SER A 1 104 ? 0.641 16.011 -25.452 1.00 32.76 106 SER A C 1
ATOM 820 O O . SER A 1 104 ? 1.737 15.463 -25.373 1.00 31.91 106 SER A O 1
ATOM 823 N N . LEU A 1 105 ? 0.134 16.473 -26.599 1.00 29.06 107 LEU A N 1
ATOM 824 C CA . LEU A 1 105 ? 0.860 16.367 -27.858 1.00 28.43 107 LEU A CA 1
ATOM 825 C C . LEU A 1 105 ? 0.884 17.706 -28.593 1.00 32.49 107 LEU A C 1
ATOM 826 O O . LEU A 1 105 ? -0.148 18.182 -29.074 1.00 33.38 107 LEU A O 1
ATOM 831 N N . VAL A 1 106 ? 2.073 18.299 -28.688 1.00 29.25 108 VAL A N 1
ATOM 832 C CA . VAL A 1 106 ? 2.258 19.627 -29.275 1.00 31.29 108 VAL A CA 1
ATOM 833 C C . VAL A 1 106 ? 3.290 19.638 -30.403 1.00 36.65 108 VAL A C 1
ATOM 834 O O . VAL A 1 106 ? 4.128 18.738 -30.490 1.00 35.36 108 VAL A O 1
ATOM 838 N N . ALA A 1 107 ? 3.225 20.676 -31.254 1.00 36.53 109 ALA A N 1
ATOM 839 C CA . ALA A 1 107 ? 4.179 20.951 -32.314 1.00 39.07 109 ALA A CA 1
ATOM 840 C C . ALA A 1 107 ? 5.180 21.933 -31.705 1.00 47.04 109 ALA A C 1
ATOM 841 O O . ALA A 1 107 ? 4.780 22.967 -31.156 1.00 48.64 109 ALA A O 1
ATOM 843 N N . LEU A 1 108 ? 6.466 21.573 -31.728 1.00 45.15 110 LEU A N 1
ATOM 844 C CA . LEU A 1 108 ? 7.536 22.396 -31.169 1.00 47.75 110 LEU A CA 1
ATOM 845 C C . LEU A 1 108 ? 7.903 23.548 -32.122 1.00 59.14 110 LEU A C 1
ATOM 846 O O . LEU A 1 108 ? 7.819 23.368 -33.345 1.00 59.64 110 LEU A O 1
ATOM 851 N N . PRO A 1 109 ? 8.292 24.742 -31.607 1.00 60.55 111 PRO A N 1
ATOM 852 C CA . PRO A 1 109 ? 8.664 25.835 -32.523 1.00 64.28 111 PRO A CA 1
ATOM 853 C C . PRO A 1 109 ? 9.951 25.512 -33.284 1.00 71.52 111 PRO A C 1
ATOM 854 O O . PRO A 1 109 ? 10.867 24.897 -32.734 1.00 70.90 111 PRO A O 1
ATOM 858 N N . GLY A 1 110 ? 9.987 25.889 -34.553 1.00 71.37 112 GLY A N 1
ATOM 859 C CA . GLY A 1 110 ? 11.139 25.652 -35.414 1.00 73.45 112 GLY A CA 1
ATOM 860 C C . GLY A 1 110 ? 11.837 26.925 -35.851 1.00 81.60 112 GLY A C 1
ATOM 861 O O . GLY A 1 110 ? 11.220 27.997 -35.830 1.00 82.70 112 GLY A O 1
ATOM 862 N N . PRO A 1 111 ? 13.129 26.848 -36.265 1.00 80.33 113 PRO A N 1
ATOM 863 C CA . PRO A 1 111 ? 13.824 28.071 -36.727 1.00 83.97 113 PRO A CA 1
ATOM 864 C C . PRO A 1 111 ? 13.213 28.647 -38.011 1.00 89.24 113 PRO A C 1
ATOM 865 O O . PRO A 1 111 ? 13.039 29.864 -38.112 1.00 91.30 113 PRO A O 1
ATOM 869 N N . VAL A 1 112 ? 12.853 27.764 -38.968 1.00 84.17 114 VAL A N 1
ATOM 870 C CA . VAL A 1 112 ? 12.196 28.108 -40.233 1.00 85.18 114 VAL A CA 1
ATOM 871 C C . VAL A 1 112 ? 10.836 27.383 -40.311 1.00 84.68 114 VAL A C 1
ATOM 872 O O . VAL A 1 112 ? 10.771 26.151 -40.192 1.00 82.15 114 VAL A O 1
ATOM 876 N N . VAL A 1 113 ? 9.752 28.169 -40.433 1.00 79.41 115 VAL A N 1
ATOM 877 C CA . VAL A 1 113 ? 8.378 27.656 -40.511 1.00 75.63 115 VAL A CA 1
ATOM 878 C C . VAL A 1 113 ? 7.773 27.909 -41.892 1.00 78.49 115 VAL A C 1
ATOM 879 O O . VAL A 1 113 ? 8.039 28.948 -42.505 1.00 80.83 115 VAL A O 1
ATOM 883 N N . GLY A 1 114 ? 6.974 26.950 -42.353 1.00 71.22 116 GLY A N 1
ATOM 884 C CA . GLY A 1 114 ? 6.297 26.988 -43.644 1.00 71.37 116 GLY A CA 1
ATOM 885 C C . GLY A 1 114 ? 5.872 25.612 -44.131 1.00 71.15 116 GLY A C 1
ATOM 886 O O . GLY A 1 114 ? 6.164 24.606 -43.470 1.00 67.79 116 GLY A O 1
ATOM 887 N N . PRO A 1 115 ? 5.169 25.527 -45.290 1.00 67.21 117 PRO A N 1
ATOM 888 C CA . PRO A 1 115 ? 4.753 24.211 -45.801 1.00 65.55 117 PRO A CA 1
ATOM 889 C C . PRO A 1 115 ? 5.933 23.406 -46.345 1.00 70.69 117 PRO A C 1
ATOM 890 O O . PRO A 1 115 ? 6.797 23.958 -47.028 1.00 73.69 117 PRO A O 1
ATOM 894 N N . GLY A 1 116 ? 5.962 22.117 -46.022 1.00 64.96 118 GLY A N 1
ATOM 895 C CA . GLY A 1 116 ? 7.014 21.205 -46.457 1.00 65.65 118 GLY A CA 1
ATOM 896 C C . GLY A 1 116 ? 8.284 21.221 -45.622 1.00 69.09 118 GLY A C 1
ATOM 897 O O . GLY A 1 116 ? 9.270 20.585 -46.006 1.00 71.31 118 GLY A O 1
ATOM 898 N N . ALA A 1 117 ? 8.283 21.940 -44.484 1.00 62.20 119 ALA A N 1
ATOM 899 C CA . ALA A 1 117 ? 9.429 22.006 -43.570 1.00 61.10 119 ALA A CA 1
ATOM 900 C C . ALA A 1 117 ? 9.340 20.874 -42.534 1.00 60.43 119 ALA A C 1
ATOM 901 O O . ALA A 1 117 ? 8.236 20.387 -42.264 1.00 57.28 119 ALA A O 1
ATOM 903 N N . ASN A 1 118 ? 10.491 20.449 -41.964 1.00 56.80 120 ASN A N 1
ATOM 904 C CA . ASN A 1 118 ? 10.528 19.408 -40.920 1.00 54.00 120 ASN A CA 1
ATOM 905 C C . ASN A 1 118 ? 9.756 19.892 -39.699 1.00 56.66 120 ASN A C 1
ATOM 906 O O . ASN A 1 118 ? 9.786 21.089 -39.386 1.00 57.38 120 ASN A O 1
ATOM 911 N N . VAL A 1 119 ? 8.998 18.979 -39.068 1.00 51.44 121 VAL A N 1
ATOM 912 C CA . VAL A 1 119 ? 8.143 19.281 -37.914 1.00 49.80 121 VAL A CA 1
ATOM 913 C C . VAL A 1 119 ? 8.562 18.437 -36.704 1.00 51.55 121 VAL A C 1
ATOM 914 O O . VAL A 1 119 ? 8.624 17.212 -36.794 1.00 49.53 121 VAL A O 1
ATOM 918 N N . SER A 1 120 ? 8.863 19.106 -35.580 1.00 48.13 122 SER A N 1
ATOM 919 C CA . SER A 1 120 ? 9.224 18.451 -34.332 1.00 45.97 122 SER A CA 1
ATOM 920 C C . SER A 1 120 ? 7.984 18.412 -33.430 1.00 46.07 122 SER A C 1
ATOM 921 O O . SER A 1 120 ? 7.330 19.438 -33.249 1.00 46.10 122 SER A O 1
ATOM 924 N N . LEU A 1 121 ? 7.624 17.214 -32.931 1.00 39.75 123 LEU A N 1
ATOM 925 C CA . LEU A 1 121 ? 6.471 17.001 -32.048 1.00 36.79 123 LEU A CA 1
ATOM 926 C C . LEU A 1 121 ? 6.926 16.560 -30.668 1.00 37.53 123 LEU A C 1
ATOM 927 O O . LEU A 1 121 ? 7.880 15.803 -30.556 1.00 35.42 123 LEU A O 1
ATOM 932 N N . ARG A 1 122 ? 6.227 17.015 -29.621 1.00 34.26 124 ARG A N 1
ATOM 933 C CA . ARG A 1 122 ? 6.510 16.619 -28.243 1.00 32.08 124 ARG A CA 1
ATOM 934 C C . ARG A 1 122 ? 5.290 15.971 -27.643 1.00 34.63 124 ARG A C 1
ATOM 935 O O . ARG A 1 122 ? 4.222 16.581 -27.597 1.00 34.68 124 ARG A O 1
ATOM 943 N N . CYS A 1 123 ? 5.459 14.729 -27.192 1.00 30.07 125 CYS A N 1
ATOM 944 C CA . CYS A 1 123 ? 4.433 13.988 -26.485 1.00 29.21 125 CYS A CA 1
ATOM 945 C C . CYS A 1 123 ? 4.906 14.005 -25.048 1.00 28.75 125 CYS A C 1
ATOM 946 O O . CYS A 1 123 ? 5.973 13.480 -24.751 1.00 26.02 125 CYS A O 1
ATOM 949 N N . ALA A 1 124 ? 4.170 14.708 -24.186 1.00 24.98 126 ALA A N 1
ATOM 950 C CA . ALA A 1 124 ? 4.585 14.916 -22.814 1.00 24.13 126 ALA A CA 1
ATOM 951 C C . ALA A 1 124 ? 3.626 14.418 -21.749 1.00 26.83 126 ALA A C 1
ATOM 952 O O . ALA A 1 124 ? 2.452 14.792 -21.724 1.00 29.14 126 ALA A O 1
ATOM 954 N N . GLY A 1 125 ? 4.156 13.618 -20.843 1.00 21.25 127 GLY A N 1
ATOM 955 C CA . GLY A 1 125 ? 3.442 13.173 -19.656 1.00 20.68 127 GLY A CA 1
ATOM 956 C C . GLY A 1 125 ? 4.024 13.845 -18.411 1.00 24.94 127 GLY A C 1
ATOM 957 O O . GLY A 1 125 ? 4.687 14.885 -18.508 1.00 24.52 127 GLY A O 1
ATOM 958 N N . ARG A 1 126 ? 3.802 13.232 -17.220 1.00 20.50 128 ARG A N 1
ATOM 959 C CA . ARG A 1 126 ? 4.261 13.742 -15.929 1.00 20.45 128 ARG A CA 1
ATOM 960 C C . ARG A 1 126 ? 4.971 12.609 -15.167 1.00 23.18 128 ARG A C 1
ATOM 961 O O . ARG A 1 126 ? 5.236 12.728 -13.976 1.00 21.85 128 ARG A O 1
ATOM 969 N N . LEU A 1 127 ? 5.262 11.508 -15.869 1.00 20.23 129 LEU A N 1
ATOM 970 C CA . LEU A 1 127 ? 5.900 10.339 -15.298 1.00 21.00 129 LEU A CA 1
ATOM 971 C C . LEU A 1 127 ? 7.193 10.025 -16.035 1.00 25.19 129 LEU A C 1
ATOM 972 O O . LEU A 1 127 ? 7.241 9.983 -17.274 1.00 26.87 129 LEU A O 1
ATOM 977 N N . ARG A 1 128 ? 8.238 9.794 -15.260 1.00 20.77 130 ARG A N 1
ATOM 978 C CA . ARG A 1 128 ? 9.567 9.468 -15.759 1.00 20.39 130 ARG A CA 1
ATOM 979 C C . ARG A 1 128 ? 9.648 8.021 -16.210 1.00 21.77 130 ARG A C 1
ATOM 980 O O . ARG A 1 128 ? 8.772 7.220 -15.877 1.00 19.83 130 ARG A O 1
ATOM 988 N N . ASN A 1 129 ? 10.652 7.716 -17.055 1.00 19.87 131 ASN A N 1
ATOM 989 C CA . ASN A 1 129 ? 11.007 6.365 -17.501 1.00 20.05 131 ASN A CA 1
ATOM 990 C C . ASN A 1 129 ? 9.867 5.619 -18.229 1.00 24.56 131 ASN A C 1
ATOM 991 O O . ASN A 1 129 ? 9.602 4.436 -17.977 1.00 24.60 131 ASN A O 1
ATOM 996 N N . MET A 1 130 ? 9.203 6.326 -19.130 1.00 20.07 132 MET A N 1
ATOM 997 C CA . MET A 1 130 ? 8.104 5.783 -19.924 1.00 18.85 132 MET A CA 1
ATOM 998 C C . MET A 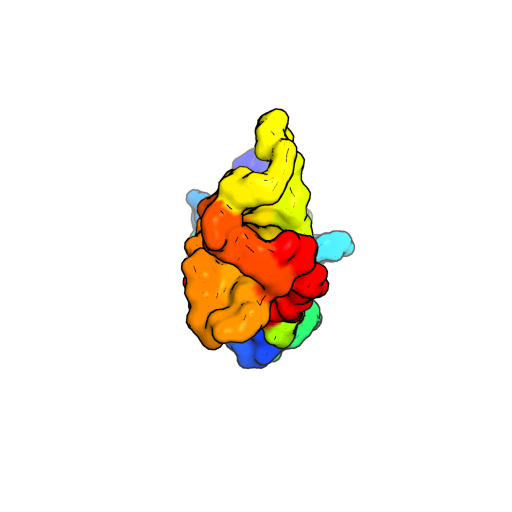1 130 ? 8.507 5.619 -21.364 1.00 24.62 132 MET A C 1
ATOM 999 O O . MET A 1 130 ? 9.449 6.267 -21.817 1.00 24.19 132 MET A O 1
ATOM 1004 N N . SER A 1 131 ? 7.786 4.742 -22.086 1.00 23.07 133 SER A N 1
ATOM 1005 C CA . SER A 1 131 ? 7.981 4.500 -23.506 1.00 24.15 133 SER A CA 1
ATOM 1006 C C . SER A 1 131 ? 6.834 5.197 -24.225 1.00 26.47 133 SER A C 1
ATOM 1007 O O . SER A 1 131 ? 5.667 4.941 -23.936 1.00 25.11 133 SER A O 1
ATOM 1010 N N . PHE A 1 132 ? 7.182 6.121 -25.119 1.00 22.88 134 PHE A N 1
ATOM 1011 C CA . PHE A 1 132 ? 6.253 6.920 -25.907 1.00 23.24 134 PHE A CA 1
ATOM 1012 C C . PHE A 1 132 ? 6.057 6.330 -27.291 1.00 29.71 134 PHE A C 1
ATOM 1013 O O . PHE A 1 132 ? 7.010 5.793 -27.857 1.00 29.88 134 PHE A O 1
ATOM 1021 N N . VAL A 1 133 ? 4.808 6.372 -27.810 1.00 29.23 135 VAL A N 1
ATOM 1022 C CA . VAL A 1 133 ? 4.442 5.846 -29.139 1.00 31.86 135 VAL A CA 1
ATOM 1023 C C . VAL A 1 133 ? 3.600 6.879 -29.902 1.00 33.59 135 VAL A C 1
ATOM 1024 O O . VAL A 1 133 ? 2.583 7.355 -29.386 1.00 32.33 135 VAL A O 1
ATOM 1028 N N . LEU A 1 134 ? 4.049 7.243 -31.126 1.00 29.14 136 LEU A N 1
ATOM 1029 C CA . LEU A 1 134 ? 3.379 8.208 -31.995 1.00 27.56 136 LEU A CA 1
ATOM 1030 C C . LEU A 1 134 ? 2.573 7.493 -33.089 1.00 33.36 136 LEU A C 1
ATOM 1031 O O . LEU A 1 134 ? 3.120 6.638 -33.799 1.00 33.16 136 LEU A O 1
ATOM 1036 N N . TYR A 1 135 ? 1.292 7.867 -33.247 1.00 31.00 137 TYR A N 1
ATOM 1037 C CA . TYR A 1 135 ? 0.431 7.319 -34.310 1.00 33.36 137 TYR A CA 1
ATOM 1038 C C . TYR A 1 135 ? -0.053 8.432 -35.245 1.00 38.24 137 TYR A C 1
ATOM 1039 O O . TYR A 1 135 ? -0.043 9.607 -34.878 1.00 36.08 137 TYR A O 1
ATOM 1048 N N . ARG A 1 136 ? -0.513 8.049 -36.431 1.00 38.08 138 ARG A N 1
ATOM 1049 C CA . ARG A 1 136 ? -1.137 8.941 -37.404 1.00 39.51 138 ARG A CA 1
ATOM 1050 C C . ARG A 1 136 ? -2.423 8.277 -37.847 1.00 45.13 138 ARG A C 1
ATOM 1051 O O . ARG A 1 136 ? -2.401 7.092 -38.195 1.00 45.02 138 ARG A O 1
ATOM 1059 N N . GLU A 1 137 ? -3.542 9.034 -37.845 1.00 44.76 139 GLU A N 1
ATOM 1060 C CA . GLU A 1 137 ? -4.847 8.549 -38.336 1.00 47.49 139 GLU A CA 1
ATOM 1061 C C . GLU A 1 137 ? -4.697 8.039 -39.771 1.00 53.58 139 GLU A C 1
ATOM 1062 O O . GLU A 1 137 ? -4.114 8.727 -40.613 1.00 54.57 139 GLU A O 1
ATOM 1068 N N . GLY A 1 138 ? -5.135 6.807 -40.005 1.00 51.68 140 GLY A N 1
ATOM 1069 C CA . GLY A 1 138 ? -5.017 6.166 -41.310 1.00 54.04 140 GLY A CA 1
ATOM 1070 C C . GLY A 1 138 ? -3.828 5.231 -41.442 1.00 57.47 140 GLY A C 1
ATOM 1071 O O . GLY A 1 138 ? -3.704 4.539 -42.457 1.00 59.53 140 GLY A O 1
ATOM 1072 N N . VAL A 1 139 ? -2.928 5.230 -40.437 1.00 50.32 141 VAL A N 1
ATOM 1073 C CA . VAL A 1 139 ? -1.747 4.363 -40.388 1.00 49.84 141 VAL A CA 1
ATOM 1074 C C . VAL A 1 139 ? -1.912 3.448 -39.160 1.00 51.53 141 VAL A C 1
ATOM 1075 O O . VAL A 1 139 ? -1.870 3.929 -38.026 1.00 47.73 141 VAL A O 1
ATOM 1079 N N . ALA A 1 140 ? -2.168 2.144 -39.398 1.00 50.56 142 ALA A N 1
ATOM 1080 C CA . ALA A 1 140 ? -2.391 1.149 -38.341 1.00 50.05 142 ALA A CA 1
ATOM 1081 C C . ALA A 1 140 ? -1.185 0.980 -37.421 1.00 53.27 142 ALA A C 1
ATOM 1082 O O . ALA A 1 140 ? -1.347 0.865 -36.202 1.00 52.51 142 ALA A O 1
ATOM 1084 N N . ALA A 1 141 ? 0.020 0.990 -37.997 1.00 49.77 143 ALA A N 1
ATOM 1085 C CA . ALA A 1 141 ? 1.248 0.798 -37.239 1.00 48.21 143 ALA A CA 1
ATOM 1086 C C . ALA A 1 141 ? 1.752 2.097 -36.631 1.00 49.51 143 ALA A C 1
ATOM 1087 O O . ALA A 1 141 ? 1.682 3.127 -37.302 1.00 50.05 143 ALA A O 1
ATOM 1089 N N . PRO A 1 142 ? 2.333 2.092 -35.403 1.00 43.74 144 PRO A N 1
ATOM 1090 C CA . PRO A 1 142 ? 2.923 3.339 -34.884 1.00 41.60 144 PRO A CA 1
ATOM 1091 C C . PRO A 1 142 ? 4.031 3.834 -35.822 1.00 44.31 144 PRO A C 1
ATOM 1092 O O . PRO A 1 142 ? 4.707 3.028 -36.465 1.00 44.62 144 PRO A O 1
ATOM 1096 N N . LEU A 1 143 ? 4.162 5.150 -35.963 1.00 39.03 145 LEU A N 1
ATOM 1097 C CA . LEU A 1 143 ? 5.181 5.723 -36.835 1.00 39.47 145 LEU A CA 1
ATOM 1098 C C . LEU A 1 143 ? 6.541 5.695 -36.157 1.00 42.09 145 LEU A C 1
ATOM 1099 O O . LEU A 1 143 ? 7.530 5.266 -36.757 1.00 42.95 145 LEU A O 1
ATOM 1104 N N . GLN A 1 144 ? 6.592 6.218 -34.924 1.00 35.00 146 GLN A N 1
ATOM 1105 C CA . GLN A 1 144 ? 7.805 6.316 -34.132 1.00 33.77 146 GLN A CA 1
ATOM 1106 C C . GLN A 1 144 ? 7.547 5.863 -32.714 1.00 36.95 146 GLN A C 1
ATOM 1107 O O . GLN A 1 144 ? 6.433 6.017 -32.198 1.00 34.00 146 GLN A O 1
ATOM 1113 N N . TYR A 1 145 ? 8.581 5.284 -32.107 1.00 35.46 147 TYR A N 1
ATOM 1114 C CA . TYR A 1 145 ? 8.598 4.812 -30.731 1.00 36.19 147 TYR A CA 1
ATOM 1115 C C . TYR A 1 145 ? 9.849 5.393 -30.080 1.00 38.81 147 TYR A C 1
ATOM 1116 O O . TYR A 1 145 ? 10.912 5.440 -30.711 1.00 40.37 147 TYR A O 1
ATOM 1125 N N . ARG A 1 146 ? 9.736 5.806 -28.823 1.00 32.48 148 ARG A N 1
ATOM 1126 C CA . ARG A 1 146 ? 10.873 6.334 -28.074 1.00 31.75 148 ARG A CA 1
ATOM 1127 C C . ARG A 1 146 ? 10.737 6.067 -26.593 1.00 31.32 148 ARG A C 1
ATOM 1128 O O . ARG A 1 146 ? 9.731 6.437 -25.999 1.00 28.99 148 ARG A O 1
ATOM 1136 N N . HIS A 1 147 ? 11.758 5.454 -25.988 1.00 27.24 149 HIS A N 1
ATOM 1137 C CA . HIS A 1 147 ? 11.792 5.294 -24.539 1.00 25.59 149 HIS A CA 1
ATOM 1138 C C . HIS A 1 147 ? 12.552 6.519 -24.003 1.00 30.47 149 HIS A C 1
ATOM 1139 O O . HIS A 1 147 ? 13.561 6.924 -24.593 1.00 32.47 149 HIS A O 1
ATOM 1146 N N . SER A 1 148 ? 12.032 7.133 -22.931 1.00 25.59 150 SER A N 1
ATOM 1147 C CA . SER A 1 148 ? 12.581 8.350 -22.327 1.00 25.41 150 SER A CA 1
ATOM 1148 C C . SER A 1 148 ? 12.815 8.220 -20.836 1.00 27.55 150 SER A C 1
ATOM 1149 O O . SER A 1 148 ? 12.102 7.465 -20.178 1.00 27.20 150 SER A O 1
ATOM 1152 N N . ALA A 1 149 ? 13.807 8.951 -20.290 1.00 23.82 151 ALA A N 1
ATOM 1153 C CA . ALA A 1 149 ? 14.016 9.020 -18.830 1.00 21.55 151 ALA A CA 1
ATOM 1154 C C . ALA A 1 149 ? 13.164 10.206 -18.368 1.00 23.28 151 ALA A C 1
ATOM 1155 O O . ALA A 1 149 ? 12.385 10.085 -17.429 1.00 21.24 151 ALA A O 1
ATOM 1157 N N . GLN A 1 150 ? 13.275 11.340 -19.089 1.00 21.31 152 GLN A N 1
ATOM 1158 C CA . GLN A 1 150 ? 12.491 12.557 -18.867 1.00 21.73 152 GLN A CA 1
ATOM 1159 C C . GLN A 1 150 ? 10.995 12.286 -19.189 1.00 24.98 152 GLN A C 1
ATOM 1160 O O . GLN A 1 150 ? 10.709 11.391 -19.997 1.00 23.17 152 GLN A O 1
ATOM 1166 N N . PRO A 1 151 ? 10.036 13.017 -18.555 1.00 21.73 153 PRO A N 1
ATOM 1167 C CA . PRO A 1 151 ? 8.606 12.762 -18.819 1.00 21.86 153 PRO A CA 1
ATOM 1168 C C . PRO A 1 151 ? 8.070 13.273 -20.181 1.00 27.00 153 PRO A C 1
ATOM 1169 O O . PRO A 1 151 ? 6.997 13.888 -20.223 1.00 26.75 153 PRO A O 1
ATOM 1173 N N . TRP A 1 152 ? 8.822 13.050 -21.285 1.00 24.82 154 TRP A N 1
ATOM 1174 C CA . TRP A 1 152 ? 8.447 13.419 -22.662 1.00 25.19 154 TRP A CA 1
ATOM 1175 C C . TRP A 1 152 ? 9.342 12.754 -23.706 1.00 31.11 154 TRP A C 1
ATOM 1176 O O . TRP A 1 152 ? 10.488 12.397 -23.419 1.00 31.83 154 TRP A O 1
ATOM 1187 N N . ALA A 1 153 ? 8.841 12.681 -24.941 1.00 28.03 155 ALA A N 1
ATOM 1188 C CA . ALA A 1 153 ? 9.587 12.215 -26.099 1.00 27.64 155 ALA A CA 1
ATOM 1189 C C . ALA A 1 153 ? 9.314 13.155 -27.262 1.00 33.67 155 ALA A C 1
ATOM 1190 O O . ALA A 1 153 ? 8.157 13.523 -27.515 1.00 32.89 155 ALA A O 1
ATOM 1192 N N . ASP A 1 154 ? 10.386 13.556 -27.962 1.00 31.68 156 ASP A N 1
ATOM 1193 C CA . ASP A 1 154 ? 10.278 14.393 -29.147 1.00 32.63 156 ASP A CA 1
ATOM 1194 C C . ASP A 1 154 ? 10.371 13.486 -30.389 1.00 38.64 156 ASP A C 1
ATOM 1195 O O . ASP A 1 154 ? 11.169 12.543 -30.411 1.00 39.26 156 ASP A O 1
ATOM 1200 N N . PHE A 1 155 ? 9.494 13.713 -31.371 1.00 35.23 157 PHE A N 1
ATOM 1201 C CA . PHE A 1 155 ? 9.447 12.949 -32.614 1.00 36.16 157 PHE A CA 1
ATOM 1202 C C . PHE A 1 155 ? 9.588 13.930 -33.777 1.00 45.30 157 PHE A C 1
ATOM 1203 O O . PHE A 1 155 ? 8.819 14.894 -33.870 1.00 45.29 157 PHE A O 1
ATOM 1211 N N . THR A 1 156 ? 10.574 13.698 -34.650 1.00 44.82 158 THR A N 1
ATOM 1212 C CA . THR A 1 156 ? 10.793 14.574 -35.793 1.00 47.86 158 THR A CA 1
ATOM 1213 C C . THR A 1 156 ? 10.189 13.959 -37.065 1.00 54.13 158 THR A C 1
ATOM 1214 O O . THR A 1 156 ? 10.445 12.796 -37.393 1.00 54.24 158 THR A O 1
ATOM 1218 N N . LEU A 1 157 ? 9.339 14.733 -37.741 1.00 52.23 159 LEU A N 1
ATOM 1219 C CA . LEU A 1 157 ? 8.682 14.327 -38.985 1.00 53.83 159 LEU A CA 1
ATOM 1220 C C . LEU A 1 157 ? 9.326 15.062 -40.149 1.00 62.15 159 LEU A C 1
ATOM 1221 O O . LEU A 1 157 ? 9.620 16.254 -40.029 1.00 62.71 159 LEU A O 1
ATOM 1226 N N . LEU A 1 158 ? 9.549 14.365 -41.273 1.00 61.87 160 LEU A N 1
ATOM 1227 C CA . LEU A 1 158 ? 10.107 15.013 -42.461 1.00 65.34 160 LEU A CA 1
ATOM 1228 C C . LEU A 1 158 ? 8.991 15.776 -43.171 1.00 69.09 160 LEU A C 1
ATOM 1229 O O . LEU A 1 158 ? 7.865 15.282 -43.253 1.00 67.08 160 LEU A O 1
ATOM 1234 N N . GLY A 1 159 ? 9.311 16.987 -43.623 1.00 67.95 161 GLY A N 1
ATOM 1235 C CA . GLY A 1 159 ? 8.399 17.915 -44.288 1.00 68.75 161 GLY A CA 1
ATOM 1236 C C . GLY A 1 159 ? 7.419 17.339 -45.289 1.00 73.72 161 GLY A C 1
ATOM 1237 O O . GLY A 1 159 ? 6.215 17.590 -45.182 1.00 72.74 161 GLY A O 1
ATOM 1238 N N . ALA A 1 160 ? 7.927 16.540 -46.252 1.00 71.76 162 ALA A N 1
ATOM 1239 C CA . ALA A 1 160 ? 7.122 15.902 -47.297 1.00 72.87 162 ALA A CA 1
ATOM 1240 C C . ALA A 1 160 ? 6.133 14.839 -46.776 1.00 75.14 162 ALA A C 1
ATOM 1241 O O . ALA A 1 160 ? 5.160 14.529 -47.463 1.00 76.19 162 ALA A O 1
ATOM 1243 N N . ARG A 1 161 ? 6.366 14.302 -45.565 1.00 69.61 163 ARG A N 1
ATOM 1244 C CA . ARG A 1 161 ? 5.494 13.301 -44.944 1.00 67.29 163 ARG A CA 1
ATOM 1245 C C . ARG A 1 161 ? 4.699 13.871 -43.748 1.00 68.59 163 ARG A C 1
ATOM 1246 O O . ARG A 1 161 ? 3.754 13.227 -43.280 1.00 66.83 163 ARG A O 1
ATOM 1254 N N . ALA A 1 162 ? 5.063 15.096 -43.294 1.00 64.44 164 ALA A N 1
ATOM 1255 C CA . ALA A 1 162 ? 4.504 15.816 -42.138 1.00 61.68 164 ALA A CA 1
ATOM 1256 C C . ALA A 1 162 ? 2.957 15.984 -42.086 1.00 62.98 164 ALA A C 1
ATOM 1257 O O . ALA A 1 162 ? 2.435 15.807 -40.985 1.00 60.76 164 ALA A O 1
ATOM 1259 N N . PRO A 1 163 ? 2.194 16.334 -43.167 1.00 59.31 165 PRO A N 1
ATOM 1260 C CA . PRO A 1 163 ? 0.734 16.526 -42.997 1.00 57.75 165 PRO A CA 1
ATOM 1261 C C . PRO A 1 163 ? -0.050 15.316 -42.477 1.00 57.73 165 PRO A C 1
ATOM 1262 O O . PRO A 1 163 ? 0.260 14.183 -42.838 1.00 57.44 165 PRO A O 1
ATOM 1266 N N . GLY A 1 164 ? -1.048 15.582 -41.631 1.00 51.77 166 GLY A N 1
ATOM 1267 C CA . GLY A 1 164 ? -1.919 14.561 -41.055 1.00 50.02 166 GLY A CA 1
ATOM 1268 C C . GLY A 1 164 ? -2.429 14.836 -39.650 1.00 50.20 166 GLY A C 1
ATOM 1269 O O . GLY A 1 164 ? -2.181 15.901 -39.083 1.00 49.81 166 GLY A O 1
ATOM 1270 N N . THR A 1 165 ? -3.171 13.869 -39.089 1.00 44.00 167 THR A N 1
ATOM 1271 C CA . THR A 1 165 ? -3.735 13.933 -37.742 1.00 41.36 167 THR A CA 1
ATOM 1272 C C . THR A 1 165 ? -2.973 12.922 -36.881 1.00 42.32 167 THR A C 1
ATOM 1273 O O . THR A 1 165 ? -2.953 11.725 -37.199 1.00 41.31 167 THR A O 1
ATOM 1277 N N . TYR A 1 166 ? -2.320 13.424 -35.815 1.00 36.00 168 TYR A N 1
ATOM 1278 C CA . TYR A 1 166 ? -1.456 12.646 -34.923 1.00 33.96 168 TYR A CA 1
ATOM 1279 C C . TYR A 1 166 ? -1.952 12.510 -33.497 1.00 37.87 168 TYR A C 1
ATOM 1280 O O . TYR A 1 166 ? -2.545 13.438 -32.952 1.00 38.73 168 TYR A O 1
ATOM 1289 N N . SER A 1 167 ? -1.657 11.357 -32.879 1.00 32.67 169 SER A N 1
ATOM 1290 C CA . SER A 1 167 ? -1.973 11.063 -31.480 1.00 31.34 169 SER A CA 1
ATOM 1291 C C . SER A 1 167 ? -0.807 10.290 -30.869 1.00 35.45 169 SER A C 1
ATOM 1292 O O . SER A 1 167 ? 0.028 9.726 -31.589 1.00 35.99 169 SER A O 1
ATOM 1295 N N . CYS A 1 168 ? -0.703 10.327 -29.553 1.00 32.04 170 CYS A N 1
ATOM 1296 C CA . CYS A 1 168 ? 0.380 9.654 -28.847 1.00 30.48 170 CYS A CA 1
ATOM 1297 C C . CYS A 1 168 ? -0.072 9.077 -27.522 1.00 32.05 170 CYS A C 1
ATOM 1298 O O . CYS A 1 168 ? -1.094 9.474 -26.950 1.00 31.43 170 CYS A O 1
ATOM 1301 N N . TYR A 1 169 ? 0.708 8.128 -27.051 1.00 27.73 171 TYR A N 1
ATOM 1302 C CA . TYR A 1 169 ? 0.503 7.446 -25.781 1.00 26.49 171 TYR A CA 1
ATOM 1303 C C . TYR A 1 169 ? 1.869 7.241 -25.169 1.00 27.67 171 TYR A C 1
ATOM 1304 O O . TYR A 1 169 ? 2.907 7.395 -25.816 1.00 26.23 171 TYR A O 1
ATOM 1313 N N . TYR A 1 170 ? 1.853 6.781 -23.947 1.00 23.43 172 TYR A N 1
ATOM 1314 C CA . TYR A 1 170 ? 3.036 6.295 -23.297 1.00 21.92 172 TYR A CA 1
ATOM 1315 C C . TYR A 1 170 ? 2.615 5.072 -22.493 1.00 24.35 172 TYR A C 1
ATOM 1316 O O . TYR A 1 170 ? 1.425 4.902 -22.188 1.00 22.77 172 TYR A O 1
ATOM 1325 N N . HIS A 1 171 ? 3.572 4.192 -22.219 1.00 21.47 173 HIS A N 1
ATOM 1326 C CA . HIS A 1 171 ? 3.344 2.957 -21.475 1.00 20.72 173 HIS A CA 1
ATOM 1327 C C . HIS A 1 171 ? 4.599 2.574 -20.703 1.00 22.11 173 HIS A C 1
ATOM 1328 O O . HIS A 1 171 ? 5.694 3.070 -20.993 1.00 21.43 173 HIS A O 1
ATOM 1335 N N . THR A 1 172 ? 4.434 1.689 -19.721 1.00 20.08 174 THR A N 1
ATOM 1336 C CA . THR A 1 172 ? 5.527 1.172 -18.898 1.00 19.35 174 THR A CA 1
ATOM 1337 C C . THR A 1 172 ? 6.529 0.391 -19.763 1.00 24.10 174 THR A C 1
ATOM 1338 O O . THR A 1 172 ? 6.121 -0.246 -20.738 1.00 23.26 174 THR A O 1
ATOM 1342 N N . PRO A 1 173 ? 7.847 0.466 -19.444 1.00 21.79 175 PRO A N 1
ATOM 1343 C CA . PRO A 1 173 ? 8.845 -0.208 -20.304 1.00 22.61 175 PRO A CA 1
ATOM 1344 C C . PRO A 1 173 ? 8.977 -1.717 -20.112 1.00 28.45 175 PRO A C 1
ATOM 1345 O O . PRO A 1 173 ? 9.634 -2.369 -20.920 1.00 30.07 175 PRO A O 1
ATOM 1349 N N . SER A 1 174 ? 8.390 -2.269 -19.038 1.00 23.91 176 SER A N 1
ATOM 1350 C CA . SER A 1 174 ? 8.463 -3.692 -18.732 1.00 23.80 176 SER A CA 1
ATOM 1351 C C . SER A 1 174 ? 7.155 -4.166 -18.085 1.00 27.37 176 SER A C 1
ATOM 1352 O O . SER A 1 174 ? 6.246 -3.364 -17.893 1.00 24.43 176 SER A O 1
ATOM 1355 N N . ALA A 1 175 ? 7.054 -5.467 -17.783 1.00 27.70 177 ALA A N 1
ATOM 1356 C CA . ALA A 1 175 ? 5.868 -6.089 -17.195 1.00 29.05 177 ALA A CA 1
ATOM 1357 C C . ALA A 1 175 ? 5.587 -5.606 -15.766 1.00 32.74 177 ALA A C 1
ATOM 1358 O O . ALA A 1 175 ? 6.535 -5.463 -14.988 1.00 32.43 177 ALA A O 1
ATOM 1360 N N . PRO A 1 176 ? 4.309 -5.324 -15.396 1.00 29.84 178 PRO A N 1
ATOM 1361 C CA . PRO A 1 176 ? 3.098 -5.385 -16.235 1.00 29.73 178 PRO A CA 1
ATOM 1362 C C . PRO A 1 176 ? 2.995 -4.180 -17.153 1.00 28.71 178 PRO A C 1
ATOM 1363 O O . PRO A 1 176 ? 3.404 -3.082 -16.788 1.00 26.20 178 PRO A O 1
ATOM 1367 N N . TYR A 1 177 ? 2.445 -4.398 -18.346 1.00 24.65 179 TYR A N 1
ATOM 1368 C CA . TYR A 1 177 ? 2.197 -3.364 -19.344 1.00 23.19 179 TYR A CA 1
ATOM 1369 C C . TYR A 1 177 ? 1.032 -2.510 -18.829 1.00 24.37 179 TYR A C 1
ATOM 1370 O O . TYR A 1 177 ? -0.032 -3.053 -18.547 1.00 24.36 179 TYR A O 1
ATOM 1379 N N . VAL A 1 178 ? 1.253 -1.183 -18.654 1.00 19.44 180 VAL A N 1
ATOM 1380 C CA . VAL A 1 178 ? 0.218 -0.225 -18.226 1.00 18.45 180 VAL A CA 1
ATOM 1381 C C . VAL A 1 178 ? 0.272 0.871 -19.275 1.00 23.24 180 VAL A C 1
ATOM 1382 O O . VAL A 1 178 ? 1.328 1.451 -19.491 1.00 23.23 180 VAL A O 1
ATOM 1386 N N . LEU A 1 179 ? -0.838 1.141 -19.934 1.00 21.21 181 LEU A N 1
ATOM 1387 C CA . LEU A 1 179 ? -0.890 2.121 -21.012 1.00 20.86 181 LEU A CA 1
ATOM 1388 C C . LEU A 1 179 ? -1.594 3.407 -20.607 1.00 23.83 181 LEU A C 1
ATOM 1389 O O . LEU A 1 179 ? -2.495 3.392 -19.770 1.00 24.65 181 LEU A O 1
ATOM 1394 N N . SER A 1 180 ? -1.170 4.527 -21.195 1.00 19.85 182 SER A N 1
ATOM 1395 C CA . SER A 1 180 ? -1.823 5.793 -20.950 1.00 19.72 182 SER A CA 1
ATOM 1396 C C . SER A 1 180 ? -3.044 5.906 -21.838 1.00 26.01 182 SER A C 1
ATOM 1397 O O . SER A 1 180 ? -3.179 5.209 -22.865 1.00 24.93 182 SER A O 1
ATOM 1400 N N . GLN A 1 181 ? -3.906 6.853 -21.473 1.00 25.02 183 GLN A N 1
ATOM 1401 C CA . GLN A 1 181 ? -5.046 7.234 -22.272 1.00 27.01 183 GLN A CA 1
ATOM 1402 C C . GLN A 1 181 ? -4.437 7.981 -23.476 1.00 29.51 183 GLN A C 1
ATOM 1403 O O . GLN A 1 181 ? -3.319 8.507 -23.373 1.00 27.02 183 GLN A O 1
ATOM 1409 N N . ARG A 1 182 ? -5.119 7.916 -24.631 1.00 27.61 184 ARG A N 1
ATOM 1410 C CA . ARG A 1 182 ? -4.706 8.564 -25.874 1.00 27.88 184 ARG A CA 1
ATOM 1411 C C . ARG A 1 182 ? -4.598 10.067 -25.685 1.00 31.25 184 ARG A C 1
ATOM 1412 O O . ARG A 1 182 ? -5.443 10.657 -25.010 1.00 32.27 184 ARG A O 1
ATOM 1420 N N . SER A 1 183 ? -3.579 10.690 -26.284 1.00 27.07 185 SER A N 1
ATOM 1421 C CA . SER A 1 183 ? -3.474 12.146 -26.240 1.00 27.79 185 SER A CA 1
ATOM 1422 C C . SER A 1 183 ? -4.551 12.723 -27.157 1.00 34.73 185 SER A C 1
ATOM 1423 O O . SER A 1 183 ? -5.023 12.049 -28.082 1.00 33.85 185 SER A O 1
ATOM 1426 N N . GLU A 1 184 ? -4.900 13.988 -26.921 1.00 33.94 186 GLU A N 1
ATOM 1427 C CA . GLU A 1 184 ? -5.820 14.725 -27.769 1.00 34.78 186 GLU A CA 1
ATOM 1428 C C . GLU A 1 184 ? -5.130 14.820 -29.133 1.00 40.89 186 GLU A C 1
ATOM 1429 O O . GLU A 1 184 ? -3.893 14.952 -29.187 1.00 40.13 186 GLU A O 1
ATOM 1435 N N . VAL A 1 185 ? -5.906 14.661 -30.222 1.00 39.00 187 VAL A N 1
ATOM 1436 C CA . VAL A 1 185 ? -5.373 14.695 -31.587 1.00 39.47 187 VAL A CA 1
ATOM 1437 C C . VAL A 1 185 ? -4.739 16.056 -31.941 1.00 43.23 187 VAL A C 1
ATOM 1438 O O . VAL A 1 185 ? -5.176 17.111 -31.458 1.00 42.26 187 VAL A O 1
ATOM 1442 N N . LEU A 1 186 ? -3.667 15.997 -32.750 1.00 40.26 188 LEU A N 1
ATOM 1443 C CA . LEU A 1 186 ? -2.926 17.157 -33.237 1.00 40.56 188 LEU A CA 1
ATOM 1444 C C . LEU A 1 186 ? -2.902 17.132 -34.748 1.00 42.88 188 LEU A C 1
ATOM 1445 O O . LEU A 1 186 ? -2.380 16.185 -35.351 1.00 40.87 188 LEU A O 1
ATOM 1450 N N . VAL A 1 187 ? -3.453 18.191 -35.357 1.00 40.20 189 VAL A N 1
ATOM 1451 C CA . VAL A 1 187 ? -3.528 18.327 -36.802 1.00 41.17 189 VAL A CA 1
ATOM 1452 C C . VAL A 1 187 ? -2.394 19.223 -37.332 1.00 46.11 189 VAL A C 1
ATOM 1453 O O . VAL A 1 187 ? -2.300 20.388 -36.945 1.00 46.72 189 VAL A O 1
ATOM 1457 N N . ILE A 1 188 ? -1.543 18.664 -38.219 1.00 42.60 190 ILE A N 1
ATOM 1458 C CA . ILE A 1 188 ? -0.452 19.373 -38.901 1.00 65.00 190 ILE A CA 1
ATOM 1459 C C . ILE A 1 188 ? -0.924 19.701 -40.323 1.00 90.70 190 ILE A C 1
ATOM 1460 O O . ILE A 1 188 ? -1.248 18.789 -41.082 1.00 55.93 190 ILE A O 1
#

Secondary structure (DSSP, 8-state):
------EEEEES-SEE-TT--EEEEEEEEEEEEEEEEE-TT-SS-SEEEEEEEEEEEEEE-S--GGG-EEEEEEEE-TTS-TT---PPPPPEEEEE-SSBPP-EEEEPP-SS-STT--EEEEEE-S-SS-EEEEEETTEEEEEEEEE-SSSEEEEEE-TTT--SEEEEEEE-SSSSP-BBPPPPPEE-

Organism: Homo sapiens (NCBI:txid9606)

B-factor: mean 32.54, std 17.39, range [7.84, 115.35]

Solvent-accessible surface area: 10777 Å² total; per-residue (Å²): 142,162,23,66,104,3,168,11,5,15,111,58,20,59,14,0,30,48,39,35,104,1,29,0,117,0,132,1,76,51,72,5,73,58,0,0,0,24,37,102,87,62,168,67,35,83,71,108,109,77,38,96,40,51,62,0,44,8,127,14,140,129,1,64,99,82,50,14,26,28,1,98,0,11,0,33,72,94,124,36,31,133,66,64,61,6,74,57,0,92,70,12,95,2,54,11,30,127,96,2,88,117,1,54,15,72,55,47,131,37,149,116,129,45,147,62,28,110,32,32,0,75,0,28,13,229,47,130,81,6,2,0,16,0,64,55,103,88,52,107,62,64,58,50,137,108,86,15,56,86,31,80,2,44,0,92,13,123,6,102,179,4,91,25,38,0,2,0,49,2,27,6,80,66,75,26,134,1,60,0,94,113,0,114,75,34,110,61

GO terms:
  GO:0038064 collagen receptor activity (F, IDA)
  GO:0038064 collagen receptor activity (F, IMP)
  GO:0030316 osteoclast differentiation (P, IMP)
  GO:1904724 tertiary granule lumen (C, TAS)
  GO:0035580 specific granule lumen (C, TAS)
  GO:0005576 extracellular region (C, TAS)
  GO:0070062 extracellular exosome (C, HDA)

Sequence (188 aa):
SYHPKPWLGAQPATVVTPGVNVTLRCRAPQPAWRFGLFKPGEIAPLLFRDVSSELAEFFLEEVTPAQGGSYRCCYRRPDWGPGVWSQPSDVLELLVTEELPRPSLVALPGPVVGPGANVSLRCAGRLRNMSFVLYREGVAAPLQYRHSAQPWADFTLLGARAPGTYSCYYHTPSAPYVLSQRSEVLVI

Foldseek 3Di:
DAFDEWAKDWPPHLEAAAQDKIKIKTFGPDFAQKKAKPAPPGLHGPDMDGDRGRIDIDIQGRDDCVPFHWIWMWGHHPPDDDSDTHDIHDIRGRHYHQAAAAWAKDWDDDPDDDQQAKIKMKTFDDDAQKKKFKCFPPDPDTPDIGTGRHRMDIDIDGRVRPFGKMKMWIWHPDPPTHIHDIYDIDGD

CATH classification: 2.60.40.10 (+1 more: 2.60.40.10)

InterPro domains:
  IPR003599 Immunoglobulin domain subtype [SM00409] (38-121)
  IPR003599 Immunoglobulin domain subtype [SM00409] (135-215)
  IPR013783 Immunoglobulin-like fold [G3DSA:2.60.40.10] (28-124)
  IPR013783 Immunoglobulin-like fold [G3DSA:2.60.40.10] (125-215)
  IPR036179 Immunoglobulin-like domain superfamily [SSF48726] (30-125)
  IPR036179 Immunoglobulin-like domain superfamily [SSF48726] (127-218)
  IPR050412 Immunoglobulin-like Receptors in Immune Regulation [PTHR11738] (16-229)

Nearest PDB structures (foldseek):
  5eiq-assembly1_A  TM=1.005E+00  e=8.068E-37  Homo sapiens
  5cjb-assembly1_A  TM=9.826E-01  e=7.396E-31  Homo sapiens
  5eiv-assembly1_B  TM=9.497E-01  e=2.539E-29  Homo sapiens
  4ll9-assembly1_A  TM=5.073E-01  e=2.898E-13  Homo sapiens
  8sku-assembly1_R  TM=4.420E-01  e=6.053E-10  Homo sapiens